Protein AF-A0A7Y2I3Z6-F1 (afdb_monomer_lite)

Radius of gyration: 26.81 Å; chains: 1; bounding box: 63×39×84 Å

Sequence (345 aa):
SCVFNTLKRVFSHVRVVPGDGTNLYLASDAEEIVRIDRERIGERLIQRNLAAERGIPWHIEKKLHPGWQSWFSRFLEGGTEEINTDFRPLAMFYSISHWNALLAPSLRGIFRQFERIDLRTITLFAGISLLIYCLLLTQKRRYVPQAISYSIITTGFAGMIFDLTIIFAFQAVYGYVFSWIGILVASFMAGAACGALVATTAMARIKNCLKLFVLTEVAVTCFSFGLPVVLFALHNGLDASGFVFIRMLILLISFVSGLLTGCQFPLANELYLKSNDNLSRTAGLLYASDLVGGWFGGILGAVLLLPVLGLTGTCISVGLLKITSLVVIVTQSNRRLLRASESRG

Secondary structure (DSSP, 8-state):
-HHHHHHHHH-SEEEEE--SS-PEEEEESSGGGTT--HHHHHHHHHHTT---SSSS-HHHHHHH-THHHHHHHHHHTT------BTTB-HHHHHHHHHHHHHH-GGGHHHHHHHHT--HHHHHHHHHHHHHHHHHHHTT----HHHHHHHHHHHHHHHHHHHHHHHHHHHHHHHS--TTHHHHHHHHHHHHHHHHHHHHHHHHTT-S-HHHHHHHHHHHHHHHHHHHHHHHHHHHHT--TT-HHHHHHHHHHHHHHHHHHHHTHHHHHHHHHHTT-S-HHHHHHHHHHHHHHHHHHHHHHIIIIIIIIIHHHHHHHHHHHHHHHHHHHHHHHHHHHHHHHHHTT-

pLDDT: mean 86.24, std 11.06, range [40.19, 98.19]

Foldseek 3Di:
DQAQLQLVVVAVDWDWQDDDVDIDIDGHVDPVVVVDALVVVQVVCVVVVVDDVDTPPPRVNVRRPVVVVVVVVVVCVPPDNHYADLQARQVVLVVVLVVCCVPPVVCNVVSVVLLVDELVNLLVVLVVVLVVVVVVVVPDDDDLLVLLLLLLLLLLLLLLLLLVLLQSLVCSQPVDCPVPNVLLVVLLQLLLVLLLVVLVVVVVVDPCLLVVLLVLLVVSLVLLQVVVVVSVVLNVPDDPVCPVVSSVVSSVNSSPSSNSSSNSLNSSLVVNCVVPVDSVVSSVSSVVSSVNSNVCSNCCSPNRCCNNHGSNSNSVSSSSSSVSSSVSSVVVVVVVVVVVVVVVD

Structure (mmCIF, N/CA/C/O backbone):
data_AF-A0A7Y2I3Z6-F1
#
_entry.id   AF-A0A7Y2I3Z6-F1
#
loop_
_atom_site.group_PDB
_atom_site.id
_atom_site.type_symbol
_atom_site.label_atom_id
_atom_site.label_alt_id
_atom_site.label_comp_id
_atom_site.label_asym_id
_atom_site.label_entity_id
_atom_site.label_seq_id
_atom_site.pdbx_PDB_ins_code
_atom_site.Cartn_x
_atom_site.Cartn_y
_atom_site.Cartn_z
_atom_site.occupancy
_atom_site.B_iso_or_equiv
_atom_site.auth_seq_id
_atom_site.auth_comp_id
_atom_site.auth_asym_id
_atom_site.auth_atom_id
_atom_site.pdbx_PDB_model_num
ATOM 1 N N . SER A 1 1 ? 18.809 -6.060 -14.536 1.00 87.50 1 SER A N 1
ATOM 2 C CA . SER A 1 1 ? 18.057 -7.260 -14.954 1.00 87.50 1 SER A CA 1
ATOM 3 C C . SER A 1 1 ? 16.551 -7.039 -14.967 1.00 87.50 1 SER A C 1
ATOM 5 O O . SER A 1 1 ? 15.995 -7.090 -16.048 1.00 87.50 1 SER A O 1
ATOM 7 N N . CYS A 1 2 ? 15.896 -6.668 -13.856 1.00 90.75 2 CYS A N 1
ATOM 8 C CA . CYS A 1 2 ? 14.427 -6.504 -13.796 1.00 90.75 2 CYS A CA 1
ATOM 9 C C . CYS A 1 2 ? 13.800 -5.665 -14.940 1.00 90.75 2 CYS A C 1
ATOM 11 O O . CYS A 1 2 ? 12.942 -6.153 -15.678 1.00 90.75 2 CYS A O 1
ATOM 13 N N . VAL A 1 3 ? 14.283 -4.437 -15.174 1.00 91.12 3 VAL A N 1
ATOM 14 C CA . VAL A 1 3 ? 13.800 -3.583 -16.285 1.00 91.12 3 VAL A CA 1
ATOM 15 C C . VAL A 1 3 ? 14.056 -4.223 -17.656 1.00 91.12 3 VAL A C 1
ATOM 17 O O . VAL A 1 3 ? 13.189 -4.211 -18.521 1.00 91.12 3 VAL A O 1
ATOM 20 N N . PHE A 1 4 ? 15.224 -4.838 -17.847 1.00 91.12 4 PHE A N 1
ATOM 21 C CA . PHE A 1 4 ? 15.585 -5.509 -19.097 1.00 91.12 4 PHE A CA 1
ATOM 22 C C . PHE A 1 4 ? 14.676 -6.709 -19.402 1.00 91.12 4 PHE A C 1
ATOM 24 O O . PHE A 1 4 ? 14.194 -6.836 -20.525 1.00 91.12 4 PHE A O 1
ATOM 31 N N . ASN A 1 5 ? 14.395 -7.549 -18.402 1.00 92.31 5 ASN A N 1
ATOM 32 C CA . ASN A 1 5 ? 13.492 -8.697 -18.531 1.00 92.31 5 ASN A CA 1
ATOM 33 C C . ASN A 1 5 ? 12.065 -8.241 -18.850 1.00 92.31 5 ASN A C 1
ATOM 35 O O . ASN A 1 5 ? 11.384 -8.847 -19.671 1.00 92.31 5 ASN A O 1
ATOM 39 N N . THR A 1 6 ? 11.638 -7.132 -18.240 1.00 93.44 6 THR A N 1
ATOM 40 C CA . THR A 1 6 ? 10.333 -6.515 -18.508 1.00 93.44 6 THR A CA 1
ATOM 41 C C . THR A 1 6 ? 10.225 -6.081 -19.969 1.00 93.44 6 THR A C 1
ATOM 43 O O . THR A 1 6 ? 9.274 -6.453 -20.648 1.00 93.44 6 THR A 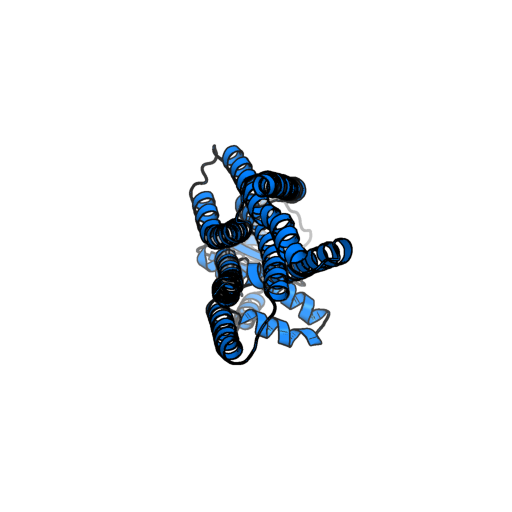O 1
ATOM 46 N N . LEU A 1 7 ? 11.230 -5.366 -20.485 1.00 92.88 7 LEU A N 1
ATOM 47 C CA . LEU A 1 7 ? 11.250 -4.933 -21.884 1.00 92.88 7 LEU A CA 1
ATOM 48 C C . LEU A 1 7 ? 11.260 -6.119 -22.852 1.00 92.88 7 LEU A C 1
ATOM 50 O O . LEU A 1 7 ? 10.519 -6.099 -23.827 1.00 92.88 7 LEU A O 1
ATOM 54 N N . LYS A 1 8 ? 12.038 -7.170 -22.562 1.00 91.44 8 LYS A N 1
ATOM 55 C CA . LYS A 1 8 ? 12.084 -8.393 -23.381 1.00 91.44 8 LYS A CA 1
ATOM 56 C C . LYS A 1 8 ? 10.770 -9.170 -23.407 1.00 91.44 8 LYS A C 1
ATOM 58 O O . LYS A 1 8 ? 10.539 -9.931 -24.337 1.00 91.44 8 LYS A O 1
ATOM 63 N N . ARG A 1 9 ? 9.940 -9.031 -22.371 1.00 92.69 9 ARG A N 1
ATOM 64 C CA . ARG A 1 9 ? 8.625 -9.678 -22.312 1.00 92.69 9 ARG A CA 1
ATOM 65 C C . ARG A 1 9 ? 7.588 -8.959 -23.174 1.00 92.69 9 ARG A C 1
ATOM 67 O O . ARG A 1 9 ? 6.661 -9.606 -23.645 1.00 92.69 9 ARG A O 1
ATOM 74 N N . VAL A 1 10 ? 7.715 -7.641 -23.320 1.00 92.50 10 VAL A N 1
ATOM 75 C CA . VAL A 1 10 ? 6.729 -6.802 -24.018 1.00 92.50 10 VAL A CA 1
ATOM 76 C C . VAL A 1 10 ? 7.108 -6.579 -25.479 1.00 92.50 10 VAL A C 1
ATOM 78 O O . VAL A 1 10 ? 6.234 -6.630 -26.335 1.00 92.50 10 VAL A O 1
ATOM 81 N N . PHE A 1 11 ? 8.389 -6.347 -25.766 1.00 93.56 11 PHE A N 1
ATOM 82 C CA . PHE A 1 11 ? 8.878 -6.027 -27.105 1.00 93.56 11 PHE A CA 1
ATOM 83 C C . PHE A 1 11 ? 9.661 -7.184 -27.707 1.00 93.56 11 PHE A C 1
ATOM 85 O O . PHE A 1 11 ? 10.476 -7.816 -27.031 1.00 93.56 11 PHE A O 1
ATOM 92 N N . SER A 1 12 ? 9.481 -7.389 -29.011 1.00 91.81 12 SER A N 1
ATOM 93 C CA . SER A 1 12 ? 10.172 -8.448 -29.757 1.00 91.81 12 SER A CA 1
ATOM 94 C C . SER A 1 12 ? 11.691 -8.249 -29.785 1.00 91.81 12 SER A C 1
ATOM 96 O O . SER A 1 12 ? 12.461 -9.208 -29.713 1.00 91.81 12 SER A O 1
ATOM 98 N N . HIS A 1 13 ? 12.136 -6.991 -29.850 1.00 92.19 13 HIS A N 1
ATOM 99 C CA . HIS A 1 13 ? 13.545 -6.634 -29.910 1.00 92.19 13 HIS A CA 1
ATOM 100 C C . HIS A 1 13 ? 13.904 -5.654 -28.790 1.00 92.19 13 HIS A C 1
ATOM 102 O O . HIS A 1 13 ? 13.212 -4.664 -28.547 1.00 92.19 13 HIS A O 1
ATOM 108 N N . VAL A 1 14 ? 15.030 -5.912 -28.116 1.00 90.75 14 VAL A N 1
ATOM 109 C CA . VAL A 1 14 ? 15.581 -5.038 -27.073 1.00 90.75 14 VAL A CA 1
ATOM 110 C C . VAL A 1 14 ? 17.089 -4.941 -27.235 1.00 90.75 14 VAL A C 1
ATOM 112 O O . VAL A 1 14 ? 17.793 -5.952 -27.243 1.00 90.75 14 VAL A O 1
ATOM 115 N N . ARG A 1 15 ? 17.599 -3.713 -27.298 1.00 88.75 15 ARG A N 1
ATOM 116 C CA . ARG A 1 15 ? 19.027 -3.408 -27.309 1.00 88.75 15 ARG A CA 1
ATOM 117 C C . ARG A 1 15 ? 19.366 -2.446 -26.182 1.00 88.75 15 ARG A C 1
ATOM 119 O O . ARG A 1 15 ? 18.680 -1.452 -25.973 1.00 88.75 15 ARG A O 1
ATOM 126 N N . VAL A 1 16 ? 20.465 -2.719 -25.488 1.00 89.25 16 VAL A N 1
ATOM 127 C CA . VAL A 1 16 ? 21.001 -1.825 -24.458 1.00 89.25 16 VAL A CA 1
ATOM 128 C C . VAL A 1 16 ? 22.321 -1.252 -24.937 1.00 89.25 16 VAL A C 1
ATOM 130 O O . VAL A 1 16 ? 23.170 -1.979 -25.454 1.00 89.25 16 VAL A O 1
ATOM 133 N N . VAL A 1 17 ? 22.481 0.055 -24.768 1.00 88.50 17 VAL A N 1
ATOM 134 C CA . VAL A 1 17 ? 23.742 0.765 -24.970 1.00 88.50 17 VAL A CA 1
ATOM 135 C C . VAL A 1 17 ? 24.229 1.211 -23.591 1.00 88.50 17 VAL A C 1
ATOM 137 O O . VAL A 1 17 ? 23.676 2.166 -23.033 1.00 88.50 17 VAL A O 1
ATOM 140 N N . PRO A 1 18 ? 25.207 0.500 -22.999 1.00 85.88 18 PRO A N 1
ATOM 141 C CA . PRO A 1 18 ? 25.773 0.877 -21.713 1.00 85.88 18 PRO A CA 1
ATOM 142 C C . PRO A 1 18 ? 26.406 2.269 -21.765 1.00 85.88 18 PRO A C 1
ATOM 144 O O . PRO A 1 18 ? 27.014 2.656 -22.767 1.00 85.88 18 PRO A O 1
ATOM 147 N N . GLY A 1 19 ? 26.263 3.028 -20.685 1.00 77.38 19 GLY A N 1
ATOM 148 C CA . GLY A 1 19 ? 26.843 4.360 -20.559 1.00 77.38 19 GLY A CA 1
ATOM 149 C C . GLY A 1 19 ? 27.308 4.646 -19.139 1.00 77.38 19 GLY A C 1
ATOM 150 O O . GLY A 1 19 ? 26.935 3.952 -18.193 1.00 77.38 19 GLY A O 1
ATOM 151 N N . ASP A 1 20 ? 28.122 5.690 -18.993 1.00 70.62 20 ASP A N 1
ATOM 152 C CA . ASP A 1 20 ? 28.614 6.127 -17.689 1.00 70.62 20 ASP A CA 1
ATOM 153 C C . ASP A 1 20 ? 27.440 6.687 -16.865 1.00 70.62 20 ASP A C 1
ATOM 155 O O . ASP A 1 20 ? 26.856 7.720 -17.193 1.00 70.62 20 ASP A O 1
ATOM 159 N N . GLY A 1 21 ? 27.034 5.949 -15.829 1.00 70.75 21 GLY A N 1
ATOM 160 C CA . GLY A 1 21 ? 25.945 6.302 -14.909 1.00 70.75 21 GLY A CA 1
ATOM 161 C C . GLY A 1 21 ? 24.523 6.026 -15.418 1.00 70.75 21 GLY A C 1
ATOM 162 O O . GLY A 1 21 ? 23.621 5.835 -14.605 1.00 70.75 21 GLY A O 1
ATOM 163 N N . THR A 1 22 ? 24.300 5.948 -16.734 1.00 79.25 22 THR A N 1
ATOM 164 C CA . THR A 1 22 ? 22.984 5.643 -17.323 1.00 79.25 22 THR A CA 1
ATOM 165 C C . THR A 1 22 ? 23.101 4.702 -18.518 1.00 79.25 22 THR A C 1
ATOM 167 O O . THR A 1 22 ? 23.903 4.911 -19.426 1.00 79.25 22 THR A O 1
ATOM 170 N N . ASN A 1 23 ? 22.259 3.668 -18.531 1.00 87.19 23 ASN A N 1
ATOM 171 C CA . ASN A 1 23 ? 22.131 2.750 -19.660 1.00 87.19 23 ASN A CA 1
ATOM 172 C C . ASN A 1 23 ? 20.964 3.199 -20.539 1.00 87.19 23 ASN A C 1
ATOM 174 O O . ASN A 1 23 ? 19.855 3.391 -20.038 1.00 87.19 23 ASN A O 1
ATOM 178 N N . LEU A 1 24 ? 21.196 3.326 -21.844 1.00 88.69 24 LEU A N 1
ATOM 179 C CA . LEU A 1 24 ? 20.135 3.608 -22.806 1.00 88.69 24 LEU A CA 1
ATOM 180 C C . LEU A 1 24 ? 19.489 2.289 -23.235 1.00 88.69 24 LEU A C 1
ATOM 182 O O . LEU A 1 24 ? 20.153 1.424 -23.808 1.00 88.69 24 LEU A O 1
ATOM 186 N N . TYR A 1 25 ? 18.194 2.150 -22.969 1.00 90.06 25 TYR A N 1
ATOM 187 C CA . TYR A 1 25 ? 17.390 1.017 -23.416 1.00 90.06 25 TYR A CA 1
ATOM 188 C C . TYR A 1 25 ? 16.618 1.403 -24.675 1.00 90.06 25 TYR A C 1
ATOM 190 O O . TYR A 1 25 ? 15.883 2.387 -24.681 1.00 90.06 25 TYR A O 1
ATOM 198 N N . LEU A 1 26 ? 16.777 0.612 -25.730 1.00 90.69 26 LEU A N 1
ATOM 199 C CA . LEU A 1 26 ? 16.009 0.699 -26.963 1.00 90.69 26 LEU A CA 1
ATOM 200 C C . LEU A 1 26 ? 15.147 -0.558 -27.052 1.00 90.69 26 LEU A C 1
ATOM 202 O O . LEU A 1 26 ? 15.682 -1.665 -27.064 1.00 90.69 26 LEU A O 1
ATOM 206 N N . ALA A 1 27 ? 13.829 -0.395 -27.094 1.00 92.44 27 ALA A N 1
ATOM 207 C CA . ALA A 1 27 ? 12.883 -1.499 -27.190 1.00 92.44 27 ALA A CA 1
ATOM 208 C C . ALA A 1 27 ? 11.803 -1.156 -28.220 1.00 92.44 27 ALA A C 1
ATOM 210 O O . ALA A 1 27 ? 11.284 -0.040 -28.229 1.00 92.44 27 ALA A O 1
ATOM 211 N N . SER A 1 28 ? 11.541 -2.082 -29.136 1.00 91.56 28 SER A N 1
ATOM 212 C CA . SER A 1 28 ? 10.604 -1.924 -30.249 1.00 91.56 28 SER A CA 1
ATOM 213 C C . SER A 1 28 ? 10.324 -3.289 -30.870 1.00 91.56 28 SER A C 1
ATOM 215 O O . SER A 1 28 ? 11.140 -4.204 -30.765 1.00 91.56 28 SER A O 1
ATOM 217 N N . ASP A 1 29 ? 9.203 -3.424 -31.570 1.00 91.06 29 ASP A N 1
ATOM 218 C CA . ASP A 1 29 ? 8.951 -4.606 -32.396 1.00 91.06 29 ASP A CA 1
ATOM 219 C C . ASP A 1 29 ? 9.741 -4.582 -33.708 1.00 91.06 29 ASP A C 1
ATOM 221 O O . ASP A 1 29 ? 9.996 -5.632 -34.293 1.00 91.06 29 ASP A O 1
ATOM 225 N N . ALA A 1 30 ? 10.224 -3.409 -34.131 1.00 89.31 30 ALA A N 1
ATOM 226 C CA . ALA A 1 30 ? 11.078 -3.280 -35.303 1.00 89.31 30 ALA A CA 1
ATOM 227 C C . ALA A 1 30 ? 12.502 -3.795 -35.028 1.00 89.31 30 ALA A C 1
ATOM 229 O O . ALA A 1 30 ? 13.197 -3.307 -34.135 1.00 89.31 30 ALA A O 1
ATOM 230 N N . GLU A 1 31 ? 12.980 -4.718 -35.865 1.00 87.06 31 GLU A N 1
ATOM 231 C CA . GLU A 1 31 ? 14.331 -5.294 -35.761 1.00 87.06 31 GLU A CA 1
ATOM 232 C C . GLU A 1 31 ? 15.448 -4.247 -35.964 1.00 87.06 31 GLU A C 1
ATOM 234 O O . GLU A 1 31 ? 16.578 -4.417 -35.498 1.00 87.06 31 GLU A O 1
ATOM 239 N N . GLU A 1 32 ? 15.138 -3.115 -36.609 1.00 83.62 32 GLU A N 1
ATOM 240 C CA . GLU A 1 32 ? 16.096 -2.037 -36.884 1.00 83.62 32 GLU A CA 1
ATOM 241 C C . GLU A 1 32 ? 16.851 -1.554 -35.642 1.00 83.62 32 GLU A C 1
ATOM 243 O O . GLU A 1 32 ? 18.010 -1.153 -35.749 1.00 83.62 32 GLU A O 1
ATOM 248 N N . ILE A 1 33 ? 16.233 -1.617 -34.458 1.00 84.75 33 ILE A N 1
ATOM 249 C CA . ILE A 1 33 ? 16.865 -1.164 -33.215 1.00 84.75 33 ILE A CA 1
ATOM 250 C C . ILE A 1 33 ? 18.075 -2.024 -32.825 1.00 84.75 33 ILE A C 1
ATOM 252 O O . ILE A 1 33 ? 19.002 -1.538 -32.177 1.00 84.75 33 ILE A O 1
ATOM 256 N N . VAL A 1 34 ? 18.088 -3.302 -33.216 1.00 81.56 34 VAL A N 1
ATOM 257 C CA . VAL A 1 34 ? 19.193 -4.226 -32.928 1.00 81.56 34 VAL A CA 1
ATOM 258 C C . VAL A 1 34 ? 20.350 -3.961 -33.879 1.00 81.56 34 VAL A C 1
ATOM 260 O O . VAL A 1 34 ? 21.504 -4.063 -33.473 1.00 81.56 34 VAL A O 1
ATOM 263 N N . ARG A 1 35 ? 20.046 -3.520 -35.102 1.00 80.19 35 ARG A N 1
ATOM 264 C CA . ARG A 1 35 ? 20.999 -3.291 -36.195 1.00 80.19 35 ARG A CA 1
ATOM 265 C C . ARG A 1 35 ? 21.620 -1.884 -36.206 1.00 80.19 35 ARG A C 1
ATOM 267 O O . ARG A 1 35 ? 22.222 -1.490 -37.193 1.00 80.19 35 ARG A O 1
ATOM 274 N N . ILE A 1 36 ? 21.484 -1.109 -35.126 1.00 77.81 36 ILE A N 1
ATOM 275 C CA . ILE A 1 36 ? 22.092 0.229 -35.012 1.00 77.81 36 ILE A CA 1
ATOM 276 C C . ILE A 1 36 ? 23.621 0.115 -34.910 1.00 77.81 36 ILE A C 1
ATOM 278 O O . ILE A 1 36 ? 24.177 -0.109 -33.837 1.00 77.81 36 ILE A O 1
ATOM 282 N N . ASP A 1 37 ? 24.335 0.255 -36.007 1.00 77.88 37 ASP A N 1
ATOM 283 C CA . ASP A 1 37 ? 25.794 0.255 -36.018 1.00 77.88 37 ASP A CA 1
ATOM 284 C C . ASP A 1 37 ? 26.352 1.667 -36.245 1.00 77.88 37 ASP A C 1
ATOM 286 O O . ASP A 1 37 ? 25.625 2.666 -36.335 1.00 77.88 37 ASP A O 1
ATOM 290 N N . ARG A 1 38 ? 27.684 1.750 -36.253 1.00 77.81 38 ARG A N 1
ATOM 291 C CA . ARG A 1 38 ? 28.408 2.985 -36.543 1.00 77.81 38 ARG A CA 1
ATOM 292 C C . ARG A 1 38 ? 27.996 3.523 -37.916 1.00 77.81 38 ARG A C 1
ATOM 294 O O . ARG A 1 38 ? 27.649 4.692 -38.021 1.00 77.81 38 ARG A O 1
ATOM 301 N N . GLU A 1 39 ? 27.995 2.680 -38.939 1.00 78.56 39 GLU A N 1
ATOM 302 C CA . GLU A 1 39 ? 27.754 3.082 -40.328 1.00 78.56 39 GLU A CA 1
ATOM 303 C C . GLU A 1 39 ? 26.359 3.688 -40.510 1.00 78.56 39 GLU A C 1
ATOM 305 O O . GLU A 1 39 ? 26.239 4.822 -40.971 1.00 78.56 39 GLU A O 1
ATOM 310 N N . ARG A 1 40 ? 25.314 3.025 -40.007 1.00 79.50 40 ARG A N 1
ATOM 311 C CA . ARG A 1 40 ? 23.918 3.479 -40.079 1.00 79.50 40 ARG A CA 1
ATOM 312 C C . ARG A 1 40 ? 23.689 4.802 -39.354 1.00 79.50 40 ARG A C 1
ATOM 314 O O . ARG A 1 40 ? 22.877 5.620 -39.791 1.00 79.50 40 ARG A O 1
ATOM 321 N N . ILE A 1 41 ? 24.365 5.027 -38.223 1.00 82.50 41 ILE A N 1
ATOM 322 C CA . ILE A 1 41 ? 24.300 6.315 -37.517 1.00 82.50 41 ILE A CA 1
ATOM 323 C C . ILE A 1 41 ? 25.001 7.401 -38.332 1.00 82.50 41 ILE A C 1
ATOM 325 O O . ILE A 1 41 ? 24.455 8.495 -38.457 1.00 82.50 41 ILE A O 1
ATOM 329 N N . GLY A 1 42 ? 26.160 7.098 -38.919 1.00 79.19 42 GLY A N 1
ATOM 330 C CA . GLY A 1 42 ? 26.865 8.010 -39.820 1.00 79.19 42 GLY A CA 1
ATOM 331 C C . GLY A 1 42 ? 26.002 8.419 -41.013 1.00 79.19 42 GLY A C 1
ATOM 332 O O . GLY A 1 42 ? 25.822 9.610 -41.259 1.00 79.19 42 GLY A O 1
ATOM 333 N N . GLU A 1 43 ? 25.384 7.448 -41.686 1.00 80.69 43 GLU A N 1
ATOM 334 C CA . GLU A 1 43 ? 24.449 7.679 -42.793 1.00 80.69 43 GLU A CA 1
ATOM 335 C C . GLU A 1 43 ? 23.268 8.562 -42.372 1.00 80.69 43 GLU A C 1
ATOM 337 O O . GLU A 1 43 ? 22.942 9.532 -43.057 1.00 80.69 43 GLU A O 1
ATOM 342 N N . ARG A 1 44 ? 22.645 8.281 -41.218 1.00 84.12 44 ARG A N 1
ATOM 343 C CA . ARG A 1 44 ? 21.516 9.074 -40.703 1.00 84.12 44 ARG A CA 1
ATOM 344 C C . ARG A 1 44 ? 21.914 10.502 -40.330 1.00 84.12 44 ARG A C 1
ATOM 346 O O . ARG A 1 44 ? 21.088 11.401 -40.475 1.00 84.12 44 ARG A O 1
ATOM 353 N N . LEU A 1 45 ? 23.137 10.729 -39.848 1.00 82.06 45 LEU A N 1
ATOM 354 C CA . LEU A 1 45 ? 23.645 12.075 -39.561 1.00 82.06 45 LEU A CA 1
ATOM 355 C C . LEU A 1 45 ? 23.808 12.886 -40.852 1.00 82.06 45 LEU A C 1
ATOM 357 O O . LEU A 1 45 ? 23.344 14.025 -40.910 1.00 82.06 45 LEU A O 1
ATOM 361 N N . ILE A 1 46 ? 24.373 12.268 -41.897 1.00 80.75 46 ILE A N 1
ATOM 362 C CA . ILE A 1 46 ? 24.521 12.878 -43.227 1.00 80.75 46 ILE A CA 1
ATOM 363 C C . ILE A 1 46 ? 23.143 13.189 -43.825 1.00 80.75 46 ILE A C 1
ATOM 365 O O . ILE A 1 46 ? 22.885 14.327 -44.205 1.00 80.75 46 ILE A O 1
ATOM 369 N N . GLN A 1 47 ? 22.221 12.218 -43.835 1.00 85.38 47 GLN A N 1
ATOM 370 C CA . GLN A 1 47 ? 20.857 12.391 -44.362 1.00 85.38 47 GLN A CA 1
ATOM 371 C C . GLN A 1 47 ? 20.073 13.513 -43.669 1.00 85.38 47 GLN A C 1
ATOM 373 O O . GLN A 1 47 ? 19.195 14.121 -44.276 1.00 85.38 47 GLN A O 1
ATOM 378 N N . ARG A 1 48 ? 20.360 13.779 -42.391 1.00 86.00 48 ARG A N 1
ATOM 379 C CA . ARG A 1 48 ? 19.673 14.802 -41.590 1.00 86.00 48 ARG A CA 1
ATOM 380 C C . ARG A 1 48 ? 20.386 16.154 -41.589 1.00 86.00 48 ARG A C 1
ATOM 382 O O . ARG A 1 48 ? 19.985 17.023 -40.821 1.00 86.00 48 ARG A O 1
ATOM 389 N N . ASN A 1 49 ? 21.426 16.338 -42.412 1.00 81.56 49 ASN A N 1
ATOM 390 C CA . ASN A 1 49 ? 22.273 17.537 -42.426 1.00 81.56 49 ASN A CA 1
ATOM 391 C C . ASN A 1 49 ? 22.798 17.922 -41.028 1.00 81.56 49 ASN A C 1
ATOM 393 O O . ASN A 1 49 ? 23.010 19.095 -40.720 1.00 81.56 49 ASN A O 1
ATOM 397 N N . LEU A 1 50 ? 23.024 16.925 -40.167 1.00 79.12 50 LEU A N 1
ATOM 398 C CA . LEU A 1 50 ? 23.628 17.121 -38.854 1.00 79.12 50 LEU A CA 1
ATOM 399 C C . LEU A 1 50 ? 25.145 17.114 -39.049 1.00 79.12 50 LEU A C 1
ATOM 401 O O . LEU A 1 50 ? 25.805 16.083 -38.929 1.00 79.12 50 LEU A O 1
ATOM 405 N N . ALA A 1 51 ? 25.674 18.272 -39.442 1.00 59.00 51 ALA A N 1
ATOM 406 C CA . ALA A 1 51 ? 27.081 18.465 -39.756 1.00 59.00 51 ALA A CA 1
ATOM 407 C C . ALA A 1 51 ? 27.957 18.266 -38.508 1.00 59.00 51 ALA A C 1
ATOM 409 O O . ALA A 1 51 ? 28.067 19.144 -37.656 1.00 59.00 51 ALA A O 1
ATOM 410 N N . ALA A 1 52 ? 28.605 17.108 -38.405 1.00 61.38 52 ALA A N 1
ATOM 411 C CA . ALA A 1 52 ? 29.766 16.934 -37.545 1.00 61.38 52 ALA A CA 1
ATOM 412 C C . ALA A 1 52 ? 31.023 17.154 -38.399 1.00 61.38 52 ALA A C 1
ATOM 414 O O . ALA A 1 52 ? 31.230 16.453 -39.386 1.00 61.38 52 ALA A O 1
ATOM 415 N N . GLU A 1 53 ? 31.878 18.108 -38.018 1.00 58.78 53 GLU A N 1
ATOM 416 C CA . GLU A 1 53 ? 33.119 18.449 -38.745 1.00 58.78 53 GLU A CA 1
ATOM 417 C C . GLU A 1 53 ? 34.085 17.258 -38.916 1.00 58.78 53 GLU A C 1
ATOM 419 O O . GLU A 1 53 ? 34.965 17.276 -39.773 1.00 58.78 53 GLU A O 1
ATOM 424 N N . ARG A 1 54 ? 33.935 16.211 -38.093 1.00 59.34 54 ARG A N 1
ATOM 425 C CA . ARG A 1 54 ? 34.750 14.989 -38.099 1.00 59.34 54 ARG A CA 1
ATOM 426 C C . ARG A 1 54 ? 33.890 13.762 -37.796 1.00 59.34 54 ARG A C 1
ATOM 428 O O . ARG A 1 54 ? 33.845 13.316 -36.654 1.00 59.34 54 ARG A O 1
ATOM 435 N N . GLY A 1 55 ? 33.239 13.205 -38.820 1.00 66.38 55 GLY A N 1
ATOM 436 C CA . GLY A 1 55 ? 32.563 11.902 -38.749 1.00 66.38 55 GLY A CA 1
ATOM 437 C C . GLY A 1 55 ? 31.632 11.735 -37.539 1.00 66.38 55 GLY A C 1
ATOM 438 O O . GLY A 1 55 ? 31.074 12.696 -37.018 1.00 66.38 55 GLY A O 1
ATOM 439 N N . ILE A 1 56 ? 31.454 10.497 -37.074 1.00 69.25 56 ILE A N 1
ATOM 440 C CA . ILE A 1 56 ? 30.703 10.244 -35.838 1.00 69.25 56 ILE A CA 1
ATOM 441 C C . ILE A 1 56 ? 31.577 10.661 -34.654 1.00 69.25 56 ILE A C 1
ATOM 443 O O . ILE A 1 56 ? 32.717 10.198 -34.560 1.00 69.25 56 ILE A O 1
ATOM 447 N N . PRO A 1 57 ? 31.063 11.477 -33.719 1.00 75.19 57 PRO A N 1
ATOM 448 C CA . PRO A 1 57 ? 31.804 11.829 -32.522 1.00 75.19 57 PRO A CA 1
ATOM 449 C C . PRO A 1 57 ? 32.312 10.589 -31.777 1.00 75.19 57 PRO A C 1
ATOM 451 O O . PRO A 1 57 ? 31.550 9.657 -31.506 1.00 75.19 57 PRO A O 1
ATOM 454 N N . TRP A 1 58 ? 33.590 10.597 -31.392 1.00 77.94 58 TRP A N 1
ATOM 455 C CA . TRP A 1 58 ? 34.270 9.460 -30.750 1.00 77.94 58 TRP A CA 1
ATOM 456 C C . TRP A 1 58 ? 33.518 8.898 -29.529 1.00 77.94 58 TRP A C 1
ATOM 458 O O . TRP A 1 58 ? 33.569 7.702 -29.250 1.00 77.94 58 TRP A O 1
ATOM 468 N N . HIS A 1 59 ? 32.784 9.746 -28.803 1.00 78.12 59 HIS A N 1
ATOM 469 C CA . HIS A 1 59 ? 32.000 9.354 -27.634 1.00 78.12 59 HIS A CA 1
ATOM 470 C C . HIS A 1 59 ? 30.742 8.542 -27.992 1.00 78.12 59 HIS A C 1
ATOM 472 O O . HIS A 1 59 ? 30.288 7.741 -27.177 1.00 78.12 59 HIS A O 1
ATOM 478 N N . ILE A 1 60 ? 30.186 8.716 -29.197 1.00 79.50 60 ILE A N 1
ATOM 479 C CA . ILE A 1 60 ? 29.098 7.885 -29.734 1.00 79.50 60 ILE A CA 1
ATOM 480 C C . ILE A 1 60 ? 29.676 6.560 -30.227 1.00 79.50 60 ILE A C 1
ATOM 482 O O . ILE A 1 60 ? 29.171 5.499 -29.868 1.00 79.50 60 ILE A O 1
ATOM 486 N N . GLU A 1 61 ? 30.775 6.614 -30.982 1.00 79.94 61 GLU A N 1
ATOM 487 C CA . GLU A 1 61 ? 31.452 5.419 -31.494 1.00 79.94 61 GLU A CA 1
ATOM 488 C C . GLU A 1 61 ? 31.870 4.474 -30.360 1.00 79.94 61 GLU A C 1
ATOM 490 O O . GLU A 1 61 ? 31.564 3.280 -30.396 1.00 79.94 61 GLU A O 1
ATOM 495 N N . LYS A 1 62 ? 32.468 5.021 -29.294 1.00 83.62 62 LYS A N 1
ATOM 496 C CA . LYS A 1 62 ? 32.854 4.256 -28.105 1.00 83.62 62 LYS A CA 1
ATOM 497 C C . LYS A 1 62 ? 31.674 3.496 -27.500 1.00 83.62 62 LYS A C 1
ATOM 499 O O . LYS A 1 62 ? 31.858 2.357 -27.087 1.00 83.62 62 LYS A O 1
ATOM 504 N N . LYS A 1 63 ? 30.478 4.094 -27.446 1.00 83.19 63 LYS A N 1
ATOM 505 C CA . LYS A 1 63 ? 29.273 3.472 -26.866 1.00 83.19 63 LYS A CA 1
ATOM 506 C C . LYS A 1 63 ? 28.685 2.364 -27.743 1.00 83.19 63 LYS A C 1
ATOM 508 O O . LYS A 1 63 ? 28.061 1.444 -27.225 1.00 83.19 63 LYS A O 1
ATOM 513 N N . LEU A 1 64 ? 28.888 2.432 -29.057 1.00 82.75 64 LEU A N 1
ATOM 514 C CA . LEU A 1 64 ? 28.379 1.445 -30.017 1.00 82.75 64 LEU A CA 1
ATOM 515 C C . LEU A 1 64 ? 29.295 0.228 -30.181 1.00 82.75 64 LEU A C 1
ATOM 517 O O . LEU A 1 64 ? 28.913 -0.722 -30.862 1.00 82.75 64 LEU A O 1
ATOM 521 N N . HIS A 1 65 ? 30.480 0.243 -29.568 1.00 84.31 65 HIS A N 1
ATOM 522 C CA . HIS A 1 65 ? 31.449 -0.839 -29.685 1.00 84.31 65 HIS A CA 1
ATOM 523 C C . HIS A 1 65 ? 30.845 -2.194 -29.245 1.00 84.31 65 HIS A C 1
ATOM 525 O O . HIS A 1 65 ? 30.294 -2.285 -28.141 1.00 84.31 65 HIS A O 1
ATOM 531 N N . PRO A 1 66 ? 30.983 -3.273 -30.044 1.00 80.88 66 PRO A N 1
ATOM 532 C CA . PRO A 1 66 ? 30.320 -4.561 -29.790 1.00 80.88 66 PRO A CA 1
ATOM 533 C C . PRO A 1 66 ? 30.714 -5.189 -28.447 1.00 80.88 66 PRO A C 1
ATOM 535 O O . PRO A 1 66 ? 29.904 -5.852 -27.801 1.00 80.88 66 PRO A O 1
ATOM 538 N N . GLY A 1 67 ? 31.929 -4.908 -27.964 1.00 85.06 67 GLY A N 1
ATOM 539 C CA . GLY A 1 67 ? 32.398 -5.364 -26.652 1.00 85.06 67 GLY A CA 1
ATOM 540 C C . GLY A 1 67 ? 31.493 -4.955 -25.480 1.00 85.06 67 GLY A C 1
ATOM 541 O O . GLY A 1 67 ? 31.411 -5.698 -24.503 1.00 85.06 67 GLY A O 1
ATOM 542 N N . TRP A 1 68 ? 30.761 -3.838 -25.582 1.00 85.69 68 TRP A N 1
ATOM 543 C CA . TRP A 1 68 ? 29.817 -3.416 -24.543 1.00 85.69 68 TRP A CA 1
ATOM 544 C C . TRP A 1 68 ? 28.589 -4.314 -24.451 1.00 85.69 68 TRP A C 1
ATOM 546 O O . TRP A 1 68 ? 28.097 -4.543 -23.349 1.00 85.69 68 TRP A O 1
ATOM 556 N N . GLN A 1 69 ? 28.114 -4.868 -25.570 1.00 82.19 69 GLN A N 1
ATOM 557 C CA . GLN A 1 69 ? 26.996 -5.815 -25.555 1.00 82.19 69 GLN A CA 1
ATOM 558 C C . GLN A 1 69 ? 27.401 -7.125 -24.877 1.00 82.19 69 GLN A C 1
ATOM 560 O O . GLN A 1 69 ? 26.669 -7.644 -24.031 1.00 82.19 69 GLN A O 1
ATOM 565 N N . SER A 1 70 ? 28.597 -7.629 -25.189 1.00 85.62 70 SER A N 1
ATOM 566 C CA . SER A 1 70 ? 29.141 -8.835 -24.560 1.00 85.62 70 SER A CA 1
ATOM 567 C C . SER A 1 70 ? 29.453 -8.622 -23.078 1.00 85.62 70 SER A C 1
ATOM 569 O O . SER A 1 70 ? 29.290 -9.538 -22.276 1.00 85.62 70 SER A O 1
ATOM 571 N N . TRP A 1 71 ? 29.912 -7.425 -22.699 1.00 89.44 71 TRP A N 1
ATOM 572 C CA . TRP A 1 71 ? 30.095 -7.045 -21.298 1.00 89.44 71 TRP A CA 1
ATOM 573 C C . TRP A 1 71 ? 28.754 -6.972 -20.564 1.00 89.44 71 TRP A C 1
ATOM 575 O O . TRP A 1 71 ? 28.616 -7.552 -19.494 1.00 89.44 71 TRP A O 1
ATOM 585 N N . PHE A 1 72 ? 27.751 -6.324 -21.158 1.00 87.62 72 PHE A N 1
ATOM 586 C CA . PHE A 1 72 ? 26.430 -6.175 -20.553 1.00 87.62 72 PHE A CA 1
ATOM 587 C C . PHE A 1 72 ? 25.722 -7.520 -20.375 1.00 87.62 72 PHE A C 1
ATOM 589 O O . PHE A 1 72 ? 25.115 -7.757 -19.336 1.00 87.62 72 PHE A O 1
ATOM 596 N N . SER A 1 73 ? 25.843 -8.421 -21.352 1.00 85.38 73 SER A N 1
ATOM 597 C CA . SER A 1 73 ? 25.283 -9.775 -21.255 1.00 85.38 73 SER A CA 1
ATOM 598 C C . SER A 1 73 ? 25.896 -10.537 -20.078 1.00 85.38 73 SER A C 1
ATOM 600 O O . SER A 1 73 ? 25.155 -11.033 -19.237 1.00 85.38 73 SER A O 1
ATOM 602 N N . ARG A 1 74 ? 27.229 -10.500 -19.940 1.00 88.88 74 ARG A N 1
ATOM 603 C CA . ARG A 1 74 ? 27.943 -11.072 -18.786 1.00 88.88 74 ARG A CA 1
ATOM 604 C C . ARG A 1 74 ? 27.593 -10.392 -17.463 1.00 88.88 74 ARG A C 1
ATOM 606 O O . ARG A 1 74 ? 27.518 -11.046 -16.437 1.00 88.88 74 ARG A O 1
ATOM 613 N N . PHE A 1 75 ? 27.354 -9.083 -17.470 1.00 87.06 75 PHE A N 1
ATOM 614 C CA . PHE A 1 75 ? 26.929 -8.347 -16.277 1.00 87.06 75 PHE A CA 1
ATOM 615 C C . PHE A 1 75 ? 25.525 -8.755 -15.802 1.00 87.06 75 PHE A C 1
ATOM 617 O O . PHE A 1 75 ? 25.228 -8.683 -14.611 1.00 87.06 75 PHE A O 1
ATOM 624 N N . LEU A 1 76 ? 24.648 -9.163 -16.722 1.00 85.75 76 LEU A N 1
ATOM 625 C CA . LEU A 1 76 ? 23.315 -9.653 -16.385 1.00 85.75 76 LEU A CA 1
ATOM 626 C C . LEU A 1 76 ? 23.311 -11.105 -15.884 1.00 85.75 76 LEU A C 1
ATOM 628 O O . LEU A 1 76 ? 22.332 -11.492 -15.240 1.00 85.75 76 LEU A O 1
ATOM 632 N N . GLU A 1 77 ? 24.359 -11.889 -16.155 1.00 84.25 77 GLU A N 1
ATOM 633 C CA . GLU A 1 77 ? 24.488 -13.269 -15.674 1.00 84.25 77 GLU A CA 1
ATOM 634 C C . GLU A 1 77 ? 24.459 -13.304 -14.135 1.00 84.25 77 GLU A C 1
ATOM 636 O O . GLU A 1 77 ? 25.215 -12.610 -13.456 1.00 84.25 77 GLU A O 1
ATOM 641 N N . GLY A 1 78 ? 23.536 -14.090 -13.568 1.00 80.12 78 GLY A N 1
ATOM 642 C CA . GLY A 1 78 ? 23.306 -14.161 -12.118 1.00 80.12 78 GLY A CA 1
ATOM 643 C C . GLY A 1 78 ? 22.449 -13.027 -11.535 1.00 80.12 78 GLY A C 1
ATOM 644 O O . GLY A 1 78 ? 22.276 -12.955 -10.318 1.00 80.12 78 GLY A O 1
ATOM 645 N N . GLY A 1 79 ? 21.905 -12.139 -12.374 1.00 82.19 79 GLY A N 1
ATOM 646 C CA . GLY A 1 79 ? 20.908 -11.155 -11.960 1.00 82.19 79 GLY A CA 1
ATOM 647 C C . GLY A 1 79 ? 19.507 -11.754 -11.776 1.00 82.19 79 GLY A C 1
ATOM 648 O O . GLY A 1 79 ? 19.235 -12.875 -12.188 1.00 82.19 79 GLY A O 1
ATOM 649 N N . THR A 1 80 ? 18.598 -10.981 -11.174 1.00 84.44 80 THR A N 1
ATOM 650 C CA . THR A 1 80 ? 17.196 -11.396 -10.977 1.00 84.44 80 THR A CA 1
ATOM 651 C C . THR A 1 80 ? 16.480 -11.692 -12.301 1.00 84.44 80 THR A C 1
ATOM 653 O O . THR A 1 80 ? 16.659 -10.964 -13.286 1.00 84.44 80 THR A O 1
ATOM 656 N N . GLU A 1 81 ? 15.639 -12.725 -12.297 1.00 86.81 81 GLU A N 1
ATOM 657 C CA . GLU A 1 81 ? 14.725 -13.079 -13.392 1.00 86.81 81 GLU A CA 1
ATOM 658 C C . GLU A 1 81 ? 13.361 -12.386 -13.264 1.00 86.81 81 GLU A C 1
ATOM 660 O O . GLU A 1 81 ? 12.572 -12.383 -14.208 1.00 86.81 81 GLU A O 1
ATOM 665 N N . GLU A 1 82 ? 13.098 -11.733 -12.128 1.00 89.69 82 GLU A N 1
ATOM 666 C CA . GLU A 1 82 ? 11.835 -11.046 -11.879 1.00 89.69 82 GLU A CA 1
ATOM 667 C C . GLU A 1 82 ? 11.592 -9.907 -12.879 1.00 89.69 82 GLU A C 1
ATOM 669 O O . GLU A 1 82 ? 12.520 -9.290 -13.419 1.00 89.69 82 GLU A O 1
ATOM 674 N N . ILE A 1 83 ? 10.312 -9.602 -13.084 1.00 92.06 83 ILE A N 1
ATOM 675 C CA . ILE A 1 83 ? 9.847 -8.517 -13.946 1.00 92.06 83 ILE A CA 1
ATOM 676 C C . ILE A 1 83 ? 9.159 -7.424 -13.131 1.00 92.06 83 ILE A C 1
ATOM 678 O O . ILE A 1 83 ? 8.615 -7.660 -12.053 1.00 92.06 83 ILE A O 1
ATOM 682 N N . ASN A 1 84 ? 9.151 -6.218 -13.683 1.00 93.31 84 ASN A N 1
ATOM 683 C CA . ASN A 1 84 ? 8.408 -5.089 -13.160 1.00 93.31 84 ASN A CA 1
ATOM 684 C C . ASN A 1 84 ? 7.026 -5.041 -13.818 1.00 93.31 84 ASN A C 1
ATOM 686 O O . ASN A 1 84 ? 6.912 -5.195 -15.031 1.00 93.31 84 ASN A O 1
ATOM 690 N N . THR A 1 85 ? 5.983 -4.783 -13.036 1.00 90.44 85 THR A N 1
ATOM 691 C CA . THR A 1 85 ? 4.628 -4.532 -13.554 1.00 90.44 85 THR A CA 1
ATOM 692 C C . THR A 1 85 ? 4.029 -3.325 -12.847 1.00 90.44 85 THR A C 1
ATOM 694 O O . THR A 1 85 ? 4.500 -2.949 -11.773 1.00 90.44 85 THR A O 1
ATOM 697 N N . ASP A 1 86 ? 2.974 -2.746 -13.410 1.00 88.25 86 ASP A N 1
ATOM 698 C CA . ASP A 1 86 ? 2.341 -1.542 -12.862 1.00 88.25 86 ASP A CA 1
ATOM 699 C C . ASP A 1 86 ? 1.861 -1.735 -11.419 1.00 88.25 86 ASP A C 1
ATOM 701 O O . ASP A 1 86 ? 2.065 -0.869 -10.576 1.00 88.25 86 ASP A O 1
ATOM 705 N N . PHE A 1 87 ? 1.314 -2.909 -11.087 1.00 89.12 87 PHE A N 1
ATOM 706 C CA . PHE A 1 87 ? 0.875 -3.236 -9.726 1.00 89.12 87 PHE A CA 1
ATOM 707 C C . PHE A 1 87 ? 1.900 -4.005 -8.885 1.00 89.12 87 PHE A C 1
ATOM 709 O O . PHE A 1 87 ? 1.601 -4.379 -7.750 1.00 89.12 87 PHE A O 1
ATOM 716 N N . ARG A 1 88 ? 3.120 -4.207 -9.394 1.00 91.06 88 ARG A N 1
ATOM 717 C CA . ARG A 1 88 ? 4.271 -4.731 -8.640 1.00 91.06 88 ARG A CA 1
ATOM 718 C C . ARG A 1 88 ? 5.551 -4.039 -9.134 1.00 91.06 88 ARG A C 1
ATOM 720 O O . ARG A 1 88 ? 6.265 -4.606 -9.971 1.00 91.06 88 ARG A O 1
ATOM 727 N N . PRO A 1 89 ? 5.835 -2.811 -8.655 1.00 90.25 89 PRO A N 1
ATOM 728 C CA . PRO A 1 89 ? 6.914 -1.964 -9.157 1.00 90.25 89 PRO A CA 1
ATOM 729 C C . PRO A 1 89 ? 8.275 -2.367 -8.557 1.00 90.25 89 PRO A C 1
ATOM 731 O O . PRO A 1 89 ? 8.957 -1.570 -7.908 1.00 90.25 89 PRO A O 1
ATOM 734 N N . LEU A 1 90 ? 8.689 -3.618 -8.753 1.00 91.06 90 LEU A N 1
ATOM 735 C CA . LEU A 1 90 ? 9.893 -4.189 -8.142 1.00 91.06 90 LEU A CA 1
ATOM 736 C C . LEU A 1 90 ? 11.182 -3.427 -8.510 1.00 91.06 90 LEU A C 1
ATOM 738 O O . LEU A 1 90 ? 12.134 -3.385 -7.730 1.00 91.06 90 LEU A O 1
ATOM 742 N N . ALA A 1 91 ? 11.220 -2.762 -9.668 1.00 90.81 91 ALA A N 1
ATOM 743 C CA . ALA A 1 91 ? 12.352 -1.923 -10.058 1.00 90.81 91 ALA A CA 1
ATOM 744 C C . ALA A 1 91 ? 12.606 -0.773 -9.063 1.00 90.81 91 ALA A C 1
ATOM 746 O O . ALA A 1 91 ? 13.763 -0.418 -8.827 1.00 90.81 91 ALA A O 1
ATOM 747 N N . MET A 1 92 ? 11.554 -0.234 -8.432 1.00 90.56 92 MET A N 1
ATOM 748 C CA . MET A 1 92 ? 11.687 0.795 -7.395 1.00 90.56 92 MET A CA 1
ATOM 749 C C . MET A 1 92 ? 12.400 0.255 -6.157 1.00 90.56 92 MET A C 1
ATOM 751 O O . MET A 1 92 ? 13.305 0.912 -5.645 1.00 90.56 92 MET A O 1
ATOM 755 N N . PHE A 1 93 ? 12.062 -0.963 -5.722 1.00 92.12 93 PHE A N 1
ATOM 756 C CA . PHE A 1 93 ? 12.752 -1.620 -4.611 1.00 92.12 93 PHE A CA 1
ATOM 757 C C . PHE A 1 93 ? 14.248 -1.772 -4.895 1.00 92.12 93 PHE A C 1
ATOM 759 O O . PHE A 1 93 ? 15.082 -1.408 -4.066 1.00 92.12 93 PHE A O 1
ATOM 766 N N . TYR A 1 94 ? 14.601 -2.247 -6.094 1.00 91.00 94 TYR A N 1
ATOM 767 C CA . TYR A 1 94 ? 16.000 -2.397 -6.487 1.00 91.00 94 TYR A CA 1
ATOM 768 C C . TYR A 1 94 ? 16.743 -1.064 -6.566 1.00 91.00 94 TYR A C 1
ATOM 770 O O . TYR A 1 94 ? 17.904 -1.003 -6.166 1.00 91.00 94 TYR A O 1
ATOM 778 N N . SER A 1 95 ? 16.084 0.002 -7.026 1.00 90.62 95 SER A N 1
ATOM 779 C CA . SER A 1 95 ? 16.659 1.350 -7.024 1.00 90.62 95 SER A CA 1
ATOM 780 C C . SER A 1 95 ? 16.984 1.810 -5.600 1.00 90.62 95 SER A C 1
ATOM 782 O O . SER A 1 95 ? 18.126 2.168 -5.312 1.00 90.62 95 SER A O 1
ATOM 784 N N . ILE A 1 96 ? 16.022 1.706 -4.675 1.00 90.56 96 ILE A N 1
ATOM 785 C CA . ILE A 1 96 ? 16.227 2.068 -3.264 1.00 90.56 96 ILE A CA 1
ATOM 786 C C . ILE A 1 96 ? 17.336 1.207 -2.649 1.00 90.56 96 ILE A C 1
ATOM 788 O O . ILE A 1 96 ? 18.239 1.732 -2.000 1.00 90.56 96 ILE A O 1
ATOM 792 N N . SER A 1 97 ? 17.320 -0.106 -2.895 1.00 90.12 97 SER A N 1
ATOM 793 C CA . SER A 1 97 ? 18.345 -1.020 -2.391 1.00 90.12 97 SER A CA 1
ATOM 794 C C . SER A 1 97 ? 19.737 -0.698 -2.941 1.00 90.12 97 SER A C 1
ATOM 796 O O . SER A 1 97 ? 20.720 -0.874 -2.220 1.00 90.12 97 SER A O 1
ATOM 798 N N . HIS A 1 98 ? 19.843 -0.253 -4.195 1.00 89.00 98 HIS A N 1
ATOM 799 C CA . HIS A 1 98 ? 21.111 0.132 -4.811 1.00 89.00 98 HIS A CA 1
ATOM 800 C C . HIS A 1 98 ? 21.680 1.397 -4.164 1.00 89.00 98 HIS A C 1
ATOM 802 O O . HIS A 1 98 ? 22.819 1.385 -3.698 1.00 89.00 98 HIS A O 1
ATOM 808 N N . TRP A 1 99 ? 20.872 2.454 -4.055 1.00 89.12 99 TRP A N 1
ATOM 809 C CA . TRP A 1 99 ? 21.280 3.698 -3.398 1.00 89.12 99 TRP A CA 1
ATOM 810 C C . TRP A 1 99 ? 21.627 3.487 -1.927 1.00 89.12 99 TRP A C 1
ATOM 812 O O . TRP A 1 99 ? 22.634 4.000 -1.443 1.00 89.12 99 TRP A O 1
ATOM 822 N N . ASN A 1 100 ? 20.851 2.664 -1.226 1.00 88.88 100 ASN A N 1
ATOM 823 C CA . ASN A 1 100 ? 21.136 2.311 0.156 1.00 88.88 100 ASN A CA 1
ATOM 824 C C . ASN A 1 100 ? 22.445 1.515 0.293 1.00 88.88 100 ASN A C 1
ATOM 826 O O . ASN A 1 100 ? 23.208 1.757 1.219 1.00 88.88 100 ASN A O 1
ATOM 830 N N . ALA A 1 101 ? 22.759 0.610 -0.638 1.00 88.75 101 ALA A N 1
ATOM 831 C CA . ALA A 1 101 ? 24.030 -0.113 -0.613 1.00 88.75 101 ALA A CA 1
ATOM 832 C C . ALA A 1 101 ? 25.248 0.805 -0.832 1.00 88.75 101 ALA A C 1
ATOM 834 O O . ALA A 1 101 ? 26.321 0.503 -0.311 1.00 88.75 101 ALA A O 1
ATOM 835 N N . LEU A 1 102 ? 25.083 1.905 -1.576 1.00 88.62 102 LEU A N 1
ATOM 836 C CA . LEU A 1 102 ? 26.123 2.918 -1.784 1.00 88.62 102 LEU A CA 1
ATOM 837 C C . LEU A 1 102 ? 26.297 3.832 -0.563 1.00 88.62 102 LEU A C 1
ATOM 839 O O . LEU A 1 102 ? 27.425 4.123 -0.177 1.00 88.62 102 LEU A O 1
ATOM 843 N N . LEU A 1 103 ? 25.192 4.285 0.036 1.00 90.38 103 LEU A N 1
ATOM 844 C CA . LEU A 1 103 ? 25.202 5.298 1.098 1.00 90.38 103 LEU A CA 1
ATOM 845 C C . LEU A 1 103 ? 25.301 4.708 2.513 1.00 90.38 103 LEU A C 1
ATOM 847 O O . LEU A 1 103 ? 25.894 5.323 3.395 1.00 90.38 103 LEU A O 1
ATOM 851 N N . ALA A 1 104 ? 24.738 3.521 2.743 1.00 89.69 104 ALA A N 1
ATOM 852 C CA . ALA A 1 104 ? 24.698 2.847 4.040 1.00 89.69 104 ALA A CA 1
ATOM 853 C C . ALA A 1 104 ? 24.957 1.329 3.895 1.00 89.69 104 ALA A C 1
ATOM 855 O O . ALA A 1 104 ? 24.038 0.509 4.023 1.00 89.69 104 ALA A O 1
ATOM 856 N N . PRO A 1 105 ? 26.222 0.909 3.680 1.00 87.75 105 PRO A N 1
ATOM 857 C CA . PRO A 1 105 ? 26.571 -0.492 3.421 1.00 87.75 105 PRO A CA 1
ATOM 858 C C . PRO A 1 105 ? 26.140 -1.476 4.521 1.00 87.75 105 PRO A C 1
ATOM 860 O O . PRO A 1 105 ? 25.876 -2.644 4.233 1.00 87.75 105 PRO A O 1
ATOM 863 N N . SER A 1 106 ? 26.020 -1.015 5.772 1.00 90.19 106 SER A N 1
ATOM 864 C CA . SER A 1 106 ? 25.558 -1.817 6.915 1.00 90.19 106 SER A CA 1
ATOM 865 C C . SER A 1 106 ? 24.127 -2.342 6.747 1.00 90.19 106 SER A C 1
ATOM 867 O O . SER A 1 106 ? 23.805 -3.425 7.234 1.00 90.19 106 SER A O 1
ATOM 869 N N . LEU A 1 107 ? 23.274 -1.628 6.008 1.00 87.00 107 LEU A N 1
ATOM 870 C CA . LEU A 1 107 ? 21.874 -1.999 5.784 1.00 87.00 107 LEU A CA 1
ATOM 871 C C . LEU A 1 107 ? 21.686 -2.969 4.604 1.00 87.00 107 LEU A C 1
ATOM 873 O O . LEU A 1 107 ? 20.576 -3.451 4.371 1.00 87.00 107 LEU A O 1
ATOM 877 N N . ARG A 1 108 ? 22.755 -3.314 3.872 1.00 86.56 108 ARG A N 1
ATOM 878 C CA . ARG A 1 108 ? 22.692 -4.210 2.703 1.00 86.56 108 ARG A CA 1
ATOM 879 C C . ARG A 1 108 ? 22.118 -5.591 3.041 1.00 86.56 108 ARG A C 1
ATOM 881 O O . ARG A 1 108 ? 21.378 -6.159 2.241 1.00 86.56 108 ARG A O 1
ATOM 888 N N . GLY A 1 109 ? 22.442 -6.129 4.221 1.00 86.38 109 GLY A N 1
ATOM 889 C CA . GLY A 1 109 ? 21.931 -7.428 4.677 1.00 86.38 109 GLY A CA 1
ATOM 890 C C . GLY A 1 109 ? 20.413 -7.434 4.881 1.00 86.38 109 GLY A C 1
ATOM 891 O O . GLY A 1 109 ? 19.746 -8.381 4.468 1.00 86.38 109 GLY A O 1
ATOM 892 N N . ILE A 1 110 ? 19.874 -6.344 5.432 1.00 87.25 110 ILE A N 1
ATOM 893 C CA . ILE A 1 110 ? 18.443 -6.178 5.712 1.00 87.25 110 ILE A CA 1
ATOM 894 C C . ILE A 1 110 ? 17.652 -6.101 4.402 1.00 87.25 110 ILE A C 1
ATOM 896 O O . ILE A 1 110 ? 16.689 -6.840 4.215 1.00 87.25 110 ILE A O 1
ATOM 900 N N . PHE A 1 111 ? 18.104 -5.289 3.441 1.00 86.88 111 PHE A N 1
ATOM 901 C CA . PHE A 1 111 ? 17.446 -5.186 2.132 1.00 86.88 111 PHE A CA 1
ATOM 902 C C . PHE A 1 111 ? 17.468 -6.507 1.349 1.00 86.88 111 PHE A C 1
ATOM 904 O O . PHE A 1 111 ? 16.501 -6.847 0.673 1.00 86.88 111 PHE A O 1
ATOM 911 N N . ARG A 1 112 ? 18.523 -7.316 1.498 1.00 85.75 112 ARG A N 1
ATOM 912 C CA . ARG A 1 112 ? 18.567 -8.656 0.893 1.00 85.75 112 ARG A CA 1
ATOM 913 C C . ARG A 1 112 ? 17.564 -9.627 1.527 1.00 85.75 112 ARG A C 1
ATOM 915 O O . ARG A 1 112 ? 17.076 -10.530 0.855 1.00 85.75 112 ARG A O 1
ATOM 922 N N . GLN A 1 113 ? 17.273 -9.479 2.819 1.00 87.31 113 GLN A N 1
ATOM 923 C CA . GLN A 1 113 ? 16.231 -10.262 3.492 1.00 87.31 113 GLN A CA 1
ATOM 924 C C . GLN A 1 113 ? 14.839 -9.801 3.060 1.00 87.31 113 GLN A C 1
ATOM 926 O O . GLN A 1 113 ? 13.974 -10.638 2.830 1.00 87.31 113 GLN A O 1
ATOM 931 N N . PHE A 1 114 ? 14.654 -8.493 2.892 1.00 88.44 114 PHE A N 1
ATOM 932 C CA . PHE A 1 114 ? 13.420 -7.881 2.407 1.00 88.44 114 PHE A CA 1
ATOM 933 C C . PHE A 1 114 ? 13.008 -8.358 1.017 1.00 88.44 114 PHE A C 1
ATOM 935 O O . PHE A 1 114 ? 11.832 -8.628 0.804 1.00 88.44 114 PHE A O 1
ATOM 942 N N . GLU A 1 115 ? 13.964 -8.555 0.109 1.00 85.31 115 GLU A N 1
ATOM 943 C CA . GLU A 1 115 ? 13.694 -9.122 -1.218 1.00 85.31 115 GLU A CA 1
ATOM 944 C C . GLU A 1 115 ? 13.063 -10.525 -1.156 1.00 85.31 115 GLU A C 1
ATOM 946 O O . GLU A 1 115 ? 12.275 -10.889 -2.019 1.00 85.31 115 GLU A O 1
ATOM 951 N N . ARG A 1 116 ? 13.384 -11.313 -0.120 1.00 86.38 116 ARG A N 1
ATOM 952 C CA . ARG A 1 116 ? 12.882 -12.688 0.066 1.00 86.38 116 ARG A CA 1
ATOM 953 C C . ARG A 1 116 ? 11.525 -12.748 0.763 1.00 86.38 116 ARG A C 1
ATOM 955 O O . ARG A 1 116 ? 11.040 -13.839 1.073 1.00 86.38 116 ARG A O 1
ATOM 962 N N . ILE A 1 117 ? 10.957 -11.600 1.124 1.00 87.62 117 ILE A N 1
ATOM 963 C CA . ILE A 1 117 ? 9.666 -11.561 1.796 1.00 87.62 117 ILE A CA 1
ATOM 964 C C . ILE A 1 117 ? 8.586 -11.820 0.755 1.00 87.62 117 ILE A C 1
ATOM 966 O O . ILE A 1 117 ? 8.196 -10.935 0.003 1.00 87.62 117 ILE A O 1
ATOM 970 N N . ASP A 1 118 ? 8.072 -13.044 0.784 1.00 89.94 118 ASP A N 1
ATOM 971 C CA . ASP A 1 118 ? 6.892 -13.442 0.037 1.00 89.94 118 ASP A CA 1
ATOM 972 C C . ASP A 1 118 ? 5.636 -13.396 0.907 1.00 89.94 118 ASP A C 1
ATOM 974 O O . ASP A 1 118 ? 5.673 -13.489 2.141 1.00 89.94 118 ASP A O 1
ATOM 978 N N . LEU A 1 119 ? 4.479 -13.381 0.244 1.00 89.81 119 LEU A N 1
ATOM 979 C CA . LEU A 1 119 ? 3.175 -13.466 0.900 1.00 89.81 119 LEU A CA 1
ATOM 980 C C . LEU A 1 119 ? 3.046 -14.711 1.800 1.00 89.81 119 LEU A C 1
ATOM 982 O O . LEU A 1 119 ? 2.383 -14.670 2.838 1.00 89.81 119 LEU A O 1
ATOM 986 N N . ARG A 1 120 ? 3.713 -15.815 1.437 1.00 91.19 120 ARG A N 1
ATOM 987 C CA . ARG A 1 120 ? 3.759 -17.050 2.237 1.00 91.19 120 ARG A CA 1
ATOM 988 C C . ARG A 1 120 ? 4.420 -16.819 3.592 1.00 91.19 120 ARG A C 1
ATOM 990 O O . ARG A 1 120 ? 3.886 -17.257 4.605 1.00 91.19 120 ARG A O 1
ATOM 997 N N . THR A 1 121 ? 5.535 -16.092 3.614 1.00 90.50 121 THR A N 1
ATOM 998 C CA . THR A 1 121 ? 6.266 -15.752 4.840 1.00 90.50 121 THR A CA 1
ATOM 999 C C . THR A 1 121 ? 5.401 -14.903 5.766 1.00 90.50 121 THR A C 1
ATOM 1001 O O . THR A 1 121 ? 5.331 -15.175 6.963 1.00 90.50 121 THR A O 1
ATOM 1004 N N . ILE A 1 122 ? 4.667 -13.932 5.213 1.00 90.88 122 ILE A N 1
ATOM 1005 C CA . ILE A 1 122 ? 3.739 -13.089 5.983 1.00 90.88 122 ILE A CA 1
ATOM 1006 C C . ILE A 1 122 ? 2.567 -13.906 6.526 1.00 90.88 122 ILE A C 1
ATOM 1008 O O . ILE A 1 122 ? 2.217 -13.778 7.697 1.00 90.88 122 ILE A O 1
ATOM 1012 N N . THR A 1 123 ? 1.993 -14.785 5.705 1.00 90.75 123 THR A N 1
ATOM 1013 C CA . THR A 1 123 ? 0.894 -15.670 6.121 1.00 90.75 123 THR A CA 1
ATOM 1014 C C . THR A 1 123 ? 1.335 -16.611 7.241 1.00 90.75 123 THR A C 1
ATOM 1016 O O . THR A 1 123 ? 0.617 -16.785 8.224 1.00 90.75 123 THR A O 1
ATOM 1019 N N . LEU A 1 124 ? 2.542 -17.169 7.138 1.00 92.25 124 LEU A N 1
ATOM 1020 C CA . LEU A 1 124 ? 3.133 -18.019 8.166 1.00 92.25 124 LEU A CA 1
ATOM 1021 C C . LEU A 1 124 ? 3.398 -17.233 9.455 1.00 92.25 124 LEU A C 1
ATOM 1023 O O . LEU A 1 124 ? 3.058 -17.712 10.534 1.00 92.25 124 LEU A O 1
ATOM 1027 N N . PHE A 1 125 ? 3.923 -16.009 9.364 1.00 91.56 125 PHE A N 1
ATOM 1028 C CA . PHE A 1 125 ? 4.130 -15.150 10.531 1.00 91.56 125 PHE A CA 1
ATOM 1029 C C . PHE A 1 125 ? 2.807 -14.782 11.219 1.00 91.56 125 PHE A C 1
ATOM 1031 O O . PHE A 1 125 ? 2.696 -14.891 12.440 1.00 91.56 125 PHE A O 1
ATOM 1038 N N . ALA A 1 126 ? 1.776 -14.429 10.445 1.00 89.75 126 ALA A N 1
ATOM 1039 C CA . ALA A 1 126 ? 0.428 -14.188 10.954 1.00 89.75 126 ALA A CA 1
ATOM 1040 C C . ALA A 1 126 ? -0.138 -15.436 11.659 1.00 89.75 126 ALA A C 1
ATOM 1042 O O . ALA A 1 126 ? -0.595 -15.339 12.800 1.00 89.75 126 ALA A O 1
ATOM 1043 N N . GLY A 1 127 ? -0.029 -16.616 11.038 1.00 89.56 127 GLY A N 1
ATOM 1044 C CA . GLY A 1 127 ? -0.462 -17.892 11.616 1.00 89.56 127 GLY A CA 1
ATOM 1045 C C . GLY A 1 127 ? 0.271 -18.250 12.911 1.00 89.56 127 GLY A C 1
ATOM 1046 O O . GLY A 1 127 ? -0.365 -18.615 13.898 1.00 89.56 127 GLY A O 1
ATOM 1047 N N . ILE A 1 128 ? 1.595 -18.077 12.951 1.00 90.75 128 ILE A N 1
ATOM 1048 C CA . ILE A 1 128 ? 2.401 -18.304 14.159 1.00 90.75 128 ILE A CA 1
ATOM 1049 C C . ILE A 1 128 ? 2.023 -17.308 15.257 1.00 90.75 128 ILE A C 1
ATOM 1051 O O . ILE A 1 128 ? 1.853 -17.711 16.405 1.00 90.75 128 ILE A O 1
ATOM 1055 N N . SER A 1 129 ? 1.843 -16.024 14.932 1.00 88.81 129 SER A N 1
ATOM 1056 C CA . SER A 1 129 ? 1.430 -15.020 15.920 1.00 88.81 129 SER A CA 1
ATOM 1057 C C . SER A 1 129 ? 0.072 -15.358 16.549 1.00 88.81 129 SER A C 1
ATOM 1059 O O . SER A 1 129 ? -0.088 -15.242 17.766 1.00 88.81 129 SER A O 1
ATOM 1061 N N . LEU A 1 130 ? -0.872 -15.866 15.748 1.00 88.25 130 LEU A N 1
ATOM 1062 C CA . LEU A 1 130 ? -2.172 -16.351 16.206 1.00 88.25 130 LEU A CA 1
ATOM 1063 C C . LEU A 1 130 ? -2.039 -17.607 17.069 1.00 88.25 130 LEU A C 1
ATOM 1065 O O . LEU A 1 130 ? -2.680 -17.694 18.113 1.00 88.25 130 LEU A O 1
ATOM 1069 N N . LEU A 1 131 ? -1.187 -18.557 16.678 1.00 87.81 131 LEU A N 1
ATOM 1070 C CA . LEU A 1 131 ? -0.928 -19.767 17.455 1.00 87.81 131 LEU A CA 1
ATOM 1071 C C . LEU A 1 131 ? -0.337 -19.426 18.828 1.00 87.81 131 LEU A C 1
ATOM 1073 O O . LEU A 1 131 ? -0.846 -19.885 19.848 1.00 87.81 131 LEU A O 1
ATOM 1077 N N . ILE A 1 132 ? 0.694 -18.576 18.864 1.00 86.31 132 ILE A N 1
ATOM 1078 C CA . ILE A 1 132 ? 1.303 -18.086 20.105 1.00 86.31 132 ILE A CA 1
ATOM 1079 C C . ILE A 1 132 ? 0.251 -17.364 20.948 1.00 86.31 132 ILE A C 1
ATOM 1081 O O . ILE A 1 132 ? 0.159 -17.602 22.150 1.00 86.31 132 ILE A O 1
ATOM 1085 N N . TYR A 1 133 ? -0.580 -16.519 20.335 1.00 84.50 133 TYR A N 1
ATOM 1086 C CA . TYR A 1 133 ? -1.674 -15.856 21.036 1.00 84.50 133 TYR A CA 1
ATOM 1087 C C . TYR A 1 133 ? -2.646 -16.867 21.668 1.00 84.50 133 TYR A C 1
ATOM 1089 O O . TYR A 1 133 ? -2.924 -16.767 22.863 1.00 84.50 133 TYR A O 1
ATOM 1097 N N . CYS A 1 134 ? -3.093 -17.881 20.923 1.00 83.06 134 CYS A N 1
ATOM 1098 C CA . CYS A 1 134 ? -3.965 -18.949 21.419 1.00 83.06 134 CYS A CA 1
ATOM 1099 C C . CYS A 1 134 ? -3.329 -19.765 22.557 1.00 83.06 134 CYS A C 1
ATOM 1101 O O . CYS A 1 134 ? -4.006 -20.077 23.535 1.00 83.06 134 CYS A O 1
ATOM 1103 N N . LEU A 1 135 ? -2.029 -20.060 22.480 1.00 82.75 135 LEU A N 1
ATOM 1104 C CA . LEU A 1 135 ? -1.290 -20.744 23.548 1.00 82.75 135 LEU A CA 1
ATOM 1105 C C . LEU A 1 135 ? -1.129 -19.867 24.797 1.00 82.75 135 LEU A C 1
ATOM 1107 O O . LEU A 1 135 ? -1.198 -20.355 25.918 1.00 82.75 135 LEU A O 1
ATOM 1111 N N . LEU A 1 136 ? -0.956 -18.555 24.641 1.00 78.62 136 LEU A N 1
ATOM 1112 C CA . LEU A 1 136 ? -0.886 -17.630 25.776 1.00 78.62 136 LEU A CA 1
ATOM 1113 C C . LEU A 1 136 ? -2.267 -17.362 26.399 1.00 78.62 136 LEU A C 1
ATOM 1115 O O . LEU A 1 136 ? -2.359 -17.036 27.587 1.00 78.62 136 LEU A O 1
ATOM 1119 N N . LEU A 1 137 ? -3.348 -17.519 25.626 1.00 70.31 137 LEU A N 1
ATOM 1120 C CA . LEU A 1 137 ? -4.729 -17.377 26.097 1.00 70.31 137 LEU A CA 1
ATOM 1121 C C . LEU A 1 137 ? -5.144 -18.447 27.114 1.00 70.31 137 LEU A C 1
ATOM 1123 O O . LEU A 1 137 ? -6.080 -18.189 27.885 1.00 70.31 137 LEU A O 1
ATOM 1127 N N . THR A 1 138 ? -4.502 -19.619 27.115 1.00 61.19 138 THR A N 1
ATOM 1128 C CA . THR A 1 138 ? -4.756 -20.691 28.092 1.00 61.19 138 THR A CA 1
ATOM 1129 C C . THR A 1 138 ? -4.041 -20.448 29.421 1.00 61.19 138 THR A C 1
ATOM 1131 O O . THR A 1 138 ? -4.503 -20.945 30.443 1.00 61.19 138 THR A O 1
ATOM 1134 N N . GLN A 1 139 ? -2.978 -19.630 29.449 1.00 55.31 139 GLN A N 1
ATOM 1135 C CA . GLN A 1 139 ? -2.148 -19.445 30.646 1.00 55.31 139 GLN A CA 1
ATOM 1136 C C . GLN A 1 139 ? -2.384 -18.155 31.450 1.00 55.31 139 GLN A C 1
ATOM 1138 O O . GLN A 1 139 ? -2.067 -18.149 32.639 1.00 55.31 139 GLN A O 1
ATOM 1143 N N . LYS A 1 140 ? -2.917 -17.051 30.892 1.00 52.81 140 LYS A N 1
ATOM 1144 C CA . LYS A 1 140 ? -3.093 -15.797 31.672 1.00 52.81 140 LYS A CA 1
ATOM 1145 C C . LYS A 1 140 ? -4.363 -14.986 31.376 1.00 52.81 140 LYS A C 1
ATOM 1147 O O . LYS A 1 140 ? -4.781 -14.811 30.232 1.00 52.81 140 LYS A O 1
ATOM 1152 N N . ARG A 1 141 ? -4.921 -14.391 32.449 1.00 53.00 141 ARG A N 1
ATOM 1153 C CA . ARG A 1 141 ? -5.901 -13.283 32.436 1.00 53.00 141 ARG A CA 1
ATOM 1154 C C . ARG A 1 141 ? -5.271 -12.071 31.736 1.00 53.00 141 ARG A C 1
ATOM 1156 O O . ARG A 1 141 ? -4.403 -11.433 32.322 1.00 53.00 141 ARG A O 1
ATOM 1163 N N . ARG A 1 142 ? -5.690 -11.733 30.515 1.00 53.56 142 ARG A N 1
ATOM 1164 C CA . ARG A 1 142 ? -5.258 -10.494 29.841 1.00 53.56 142 ARG A CA 1
ATOM 1165 C C . ARG A 1 142 ? -6.384 -9.477 29.691 1.00 53.56 142 ARG A C 1
ATOM 1167 O O . ARG A 1 142 ? -7.560 -9.827 29.641 1.00 53.56 142 ARG A O 1
ATOM 1174 N N . TYR A 1 143 ? -5.951 -8.220 29.708 1.00 59.19 143 TYR A N 1
ATOM 1175 C CA . TYR A 1 143 ? -6.727 -7.002 29.889 1.00 59.19 143 TYR A CA 1
ATOM 1176 C C . TYR A 1 143 ? -7.294 -6.504 28.549 1.00 59.19 143 TYR A C 1
ATOM 1178 O O . TYR A 1 143 ? -6.526 -6.183 27.643 1.00 59.19 143 TYR A O 1
ATOM 1186 N N . VAL A 1 144 ? -8.624 -6.370 28.472 1.00 68.75 144 VAL A N 1
ATOM 1187 C CA . VAL A 1 144 ? -9.393 -5.785 27.348 1.00 68.75 144 VAL A CA 1
ATOM 1188 C C . VAL A 1 144 ? -8.789 -4.478 26.784 1.00 68.75 144 VAL A C 1
ATOM 1190 O O . VAL A 1 144 ? -8.733 -4.344 25.563 1.00 68.75 144 VAL A O 1
ATOM 1193 N N . PRO A 1 145 ? -8.251 -3.555 27.611 1.00 75.50 145 PRO A N 1
ATOM 1194 C CA . PRO A 1 145 ? -7.517 -2.375 27.143 1.00 75.50 145 PRO A CA 1
ATOM 1195 C C . PRO A 1 145 ? -6.411 -2.639 26.106 1.00 75.50 145 PRO A C 1
ATOM 1197 O O . PRO A 1 145 ? -6.314 -1.922 25.116 1.00 75.50 145 PRO A O 1
ATOM 1200 N N . GLN A 1 146 ? -5.599 -3.686 26.287 1.00 81.94 146 GLN A N 1
ATOM 1201 C CA . GLN A 1 146 ? -4.457 -3.965 25.403 1.00 81.94 146 GLN A CA 1
ATOM 1202 C C . GLN A 1 146 ? -4.901 -4.445 24.016 1.00 81.94 146 GLN A C 1
ATOM 1204 O O . GLN A 1 146 ? -4.254 -4.132 23.020 1.00 81.94 146 GLN A O 1
ATOM 1209 N N . ALA A 1 147 ? -6.011 -5.187 23.948 1.00 85.19 147 ALA A N 1
ATOM 1210 C CA . ALA A 1 147 ? -6.593 -5.631 22.684 1.00 85.19 147 ALA A CA 1
ATOM 1211 C C . ALA A 1 147 ? -7.123 -4.451 21.859 1.00 85.19 147 ALA A C 1
ATOM 1213 O O . ALA A 1 147 ? -6.927 -4.417 20.648 1.00 85.19 147 ALA A O 1
ATOM 1214 N N . ILE A 1 148 ? -7.740 -3.467 22.521 1.00 87.94 148 ILE A N 1
ATOM 1215 C CA . ILE A 1 148 ? -8.237 -2.250 21.868 1.00 87.94 148 ILE A CA 1
ATOM 1216 C C . ILE A 1 148 ? -7.065 -1.427 21.318 1.00 87.94 148 ILE A C 1
ATOM 1218 O O . ILE A 1 148 ? -7.087 -1.050 20.151 1.00 87.94 148 ILE A O 1
ATOM 1222 N N . SER A 1 149 ? -6.011 -1.203 22.114 1.00 89.81 149 SER A N 1
ATOM 1223 C CA . SER A 1 149 ? -4.817 -0.487 21.643 1.00 89.81 149 SER A CA 1
ATOM 1224 C C . SER A 1 149 ? -4.147 -1.195 20.464 1.00 89.81 149 SER A C 1
ATOM 1226 O O . SER A 1 149 ? -3.797 -0.540 19.489 1.00 89.81 149 SER A O 1
ATOM 1228 N N . TYR A 1 150 ? -4.015 -2.527 20.513 1.00 92.06 150 TYR A N 1
ATOM 1229 C CA . TYR A 1 150 ? -3.479 -3.305 19.392 1.00 92.06 150 TYR A CA 1
ATOM 1230 C C . TYR A 1 150 ? -4.314 -3.127 18.120 1.00 92.06 150 TYR A C 1
ATOM 1232 O O . TYR A 1 150 ? -3.753 -2.894 17.052 1.00 92.06 150 TYR A O 1
ATOM 1240 N N . SER A 1 151 ? -5.643 -3.164 18.229 1.00 93.56 151 SER A N 1
ATOM 1241 C CA . SER A 1 151 ? -6.516 -2.934 17.079 1.00 93.56 151 SER A CA 1
ATOM 1242 C C . SER A 1 151 ? -6.324 -1.554 16.471 1.00 93.56 151 SER A C 1
ATOM 1244 O O . SER A 1 151 ? -6.138 -1.466 15.258 1.00 93.56 151 SER A O 1
ATOM 1246 N N . ILE A 1 152 ? -6.216 -0.514 17.294 1.00 95.56 152 ILE A N 1
ATOM 1247 C CA . ILE A 1 152 ? -5.957 0.842 16.810 1.00 95.56 152 ILE A CA 1
ATOM 1248 C C . ILE A 1 152 ? -4.586 0.958 16.129 1.00 95.56 152 ILE A C 1
ATOM 1250 O O . ILE A 1 152 ? -4.513 1.539 15.051 1.00 95.56 152 ILE A O 1
ATOM 1254 N N . ILE A 1 153 ? -3.530 0.310 16.645 1.00 96.81 153 ILE A N 1
ATOM 1255 C CA . ILE A 1 153 ? -2.234 0.221 15.935 1.00 96.81 153 ILE A CA 1
ATOM 1256 C C . ILE A 1 153 ? -2.422 -0.413 14.551 1.00 96.81 153 ILE A C 1
ATOM 1258 O O . ILE A 1 153 ? -1.948 0.119 13.547 1.00 96.81 153 ILE A O 1
ATOM 1262 N N . THR A 1 154 ? -3.123 -1.550 14.469 1.00 96.56 154 THR A N 1
ATOM 1263 C CA . THR A 1 154 ? -3.350 -2.221 13.175 1.00 96.56 154 THR A CA 1
ATOM 1264 C C . THR A 1 154 ? -4.206 -1.390 12.220 1.00 96.56 154 THR A C 1
ATOM 1266 O O . THR A 1 154 ? -4.080 -1.540 11.009 1.00 96.56 154 THR A O 1
ATOM 1269 N N . THR A 1 155 ? -5.060 -0.511 12.740 1.00 96.75 155 THR A N 1
ATOM 1270 C CA . THR A 1 155 ? -5.920 0.366 11.938 1.00 96.75 155 THR A CA 1
ATOM 1271 C C . THR A 1 155 ? -5.185 1.580 11.422 1.00 96.75 155 THR A C 1
ATOM 1273 O O . THR A 1 155 ? -5.319 1.861 10.236 1.00 96.75 155 THR A O 1
ATOM 1276 N N . GLY A 1 156 ? -4.356 2.232 12.240 1.00 97.00 156 GLY A N 1
ATOM 1277 C CA . GLY A 1 156 ? -3.455 3.278 11.758 1.00 97.00 156 GLY A CA 1
ATOM 1278 C C . GLY A 1 156 ? -2.525 2.740 10.668 1.00 97.00 156 GLY A C 1
ATOM 1279 O O . GLY A 1 156 ? -2.363 3.355 9.615 1.00 97.00 156 GLY A O 1
ATOM 1280 N N . PHE A 1 157 ? -2.000 1.521 10.860 1.00 97.88 157 PHE A N 1
ATOM 1281 C CA . PHE A 1 157 ? -1.221 0.818 9.837 1.00 97.88 157 PHE A CA 1
ATOM 1282 C C . PHE A 1 157 ? -2.033 0.576 8.557 1.00 97.88 157 PHE A C 1
ATOM 1284 O O . PHE A 1 157 ? -1.584 0.930 7.470 1.00 97.88 157 PHE A O 1
ATOM 1291 N N . ALA A 1 158 ? -3.234 0.000 8.674 1.00 97.69 158 ALA A N 1
ATOM 1292 C CA . ALA A 1 158 ? -4.103 -0.284 7.533 1.00 97.69 158 ALA A CA 1
ATOM 1293 C C . ALA A 1 158 ? -4.500 0.987 6.773 1.00 97.69 158 ALA A C 1
ATOM 1295 O O . ALA A 1 158 ? -4.401 1.012 5.551 1.00 97.69 158 ALA A O 1
ATOM 1296 N N . GLY A 1 159 ? -4.891 2.048 7.484 1.00 97.19 159 GLY A N 1
ATOM 1297 C CA . GLY A 1 159 ? -5.272 3.329 6.895 1.00 97.19 159 GLY A CA 1
ATOM 1298 C C . GLY A 1 159 ? -4.144 3.941 6.077 1.00 97.19 159 GLY A C 1
ATOM 1299 O O . GLY A 1 159 ? -4.362 4.296 4.921 1.00 97.19 159 GLY A O 1
ATOM 1300 N N . MET A 1 160 ? -2.924 3.964 6.625 1.00 97.50 160 MET A N 1
ATOM 1301 C CA . MET A 1 160 ? -1.760 4.462 5.891 1.00 97.50 160 MET A CA 1
ATOM 1302 C C . MET A 1 160 ? -1.440 3.606 4.658 1.00 97.50 160 MET A C 1
ATOM 1304 O O . MET A 1 160 ? -1.127 4.137 3.594 1.00 97.50 160 MET A O 1
ATOM 1308 N N . ILE A 1 161 ? -1.544 2.277 4.763 1.00 97.69 161 ILE A N 1
ATOM 1309 C CA . ILE A 1 161 ? -1.332 1.394 3.611 1.00 97.69 161 ILE A CA 1
ATOM 1310 C C . ILE A 1 161 ? -2.402 1.604 2.541 1.00 97.69 161 ILE A C 1
ATOM 1312 O O . ILE A 1 161 ? -2.063 1.618 1.358 1.00 97.69 161 ILE A O 1
ATOM 1316 N N . PHE A 1 162 ? -3.671 1.764 2.913 1.00 97.44 162 PHE A N 1
ATOM 1317 C CA . PHE A 1 162 ? -4.736 2.021 1.948 1.00 97.44 162 PHE A CA 1
ATOM 1318 C C . PHE A 1 162 ? -4.523 3.347 1.226 1.00 97.44 162 PHE A C 1
ATOM 1320 O O . PHE A 1 162 ? -4.613 3.364 0.002 1.00 97.44 162 PHE A O 1
ATOM 1327 N N . ASP A 1 163 ? -4.177 4.414 1.948 1.00 96.62 163 ASP A N 1
ATOM 1328 C CA . ASP A 1 163 ? -3.877 5.720 1.352 1.00 96.62 163 ASP A CA 1
ATOM 1329 C C . ASP A 1 163 ? -2.728 5.615 0.332 1.00 96.62 163 ASP A C 1
ATOM 1331 O O . ASP A 1 163 ? -2.897 5.938 -0.846 1.00 96.62 163 ASP A O 1
ATOM 1335 N N . LEU A 1 164 ? -1.600 5.010 0.729 1.00 95.94 164 LEU A N 1
ATOM 1336 C CA . LEU A 1 164 ? -0.468 4.769 -0.174 1.00 95.94 164 LEU A CA 1
ATOM 1337 C C . LEU A 1 164 ? -0.833 3.880 -1.368 1.00 95.94 164 LEU A C 1
ATOM 1339 O O . LEU A 1 164 ? -0.393 4.137 -2.488 1.00 95.94 164 LEU A O 1
ATOM 1343 N N . THR A 1 165 ? -1.636 2.839 -1.149 1.00 96.00 165 THR A N 1
ATOM 1344 C CA . THR A 1 165 ? -2.065 1.912 -2.203 1.00 96.00 165 THR A CA 1
ATOM 1345 C C . THR A 1 165 ? -2.933 2.617 -3.238 1.00 96.00 165 THR A C 1
ATOM 1347 O O . THR A 1 165 ? -2.755 2.407 -4.437 1.00 96.00 165 THR A O 1
ATOM 1350 N N . ILE A 1 166 ? -3.856 3.467 -2.790 1.00 95.44 166 ILE A N 1
ATOM 1351 C CA . ILE A 1 166 ? -4.758 4.229 -3.654 1.00 95.44 166 ILE A CA 1
ATOM 1352 C C . ILE A 1 166 ? -3.969 5.265 -4.461 1.00 95.44 166 ILE A C 1
ATOM 1354 O O . ILE A 1 166 ? -4.155 5.356 -5.676 1.00 95.44 166 ILE A O 1
ATOM 1358 N N . ILE A 1 167 ? -3.045 5.991 -3.822 1.00 94.62 167 ILE A N 1
ATOM 1359 C CA . ILE A 1 167 ? -2.136 6.929 -4.502 1.00 94.62 167 ILE A CA 1
ATOM 1360 C C . ILE A 1 167 ? -1.300 6.195 -5.553 1.00 94.62 167 ILE A C 1
ATOM 1362 O O . ILE A 1 167 ? -1.195 6.648 -6.694 1.00 94.62 167 ILE A O 1
ATOM 1366 N N . PHE A 1 168 ? -0.736 5.042 -5.192 1.00 92.31 168 PHE A N 1
ATOM 1367 C CA . PHE A 1 168 ? 0.078 4.242 -6.096 1.00 92.31 168 PHE A CA 1
ATOM 1368 C C . PHE A 1 168 ? -0.731 3.715 -7.288 1.00 92.31 168 PHE A C 1
ATOM 1370 O O . PHE A 1 168 ? -0.288 3.825 -8.429 1.00 92.31 168 PHE A O 1
ATOM 1377 N N . ALA A 1 169 ? -1.940 3.205 -7.052 1.00 91.88 169 ALA A N 1
ATOM 1378 C CA . ALA A 1 169 ? -2.822 2.740 -8.117 1.00 91.88 169 ALA A CA 1
ATOM 1379 C C . ALA A 1 169 ? -3.232 3.876 -9.061 1.00 91.88 169 ALA A C 1
ATOM 1381 O O . ALA A 1 169 ? -3.238 3.698 -10.279 1.00 91.88 169 ALA A O 1
ATOM 1382 N N . PHE A 1 170 ? -3.515 5.063 -8.517 1.00 91.06 170 PHE A N 1
ATOM 1383 C CA . PHE A 1 170 ? -3.761 6.252 -9.324 1.00 91.06 170 PHE A CA 1
ATOM 1384 C C . PHE A 1 170 ? -2.538 6.591 -10.187 1.00 91.06 170 PHE A C 1
ATOM 1386 O O . PHE A 1 170 ? -2.668 6.811 -11.389 1.00 91.06 170 PHE A O 1
ATOM 1393 N N . GLN A 1 171 ? -1.337 6.586 -9.607 1.00 89.88 171 GLN A N 1
ATOM 1394 C CA . GLN A 1 171 ? -0.107 6.851 -10.350 1.00 89.88 171 GLN A CA 1
ATOM 1395 C C . GLN A 1 171 ? 0.134 5.819 -11.462 1.00 89.88 171 GLN A C 1
ATOM 1397 O O . GLN A 1 171 ? 0.530 6.206 -12.558 1.00 89.88 171 GLN A O 1
ATOM 1402 N N . ALA A 1 172 ? -0.127 4.538 -11.204 1.00 88.00 172 ALA A N 1
ATOM 1403 C CA . ALA A 1 172 ? 0.018 3.467 -12.186 1.00 88.00 172 ALA A CA 1
ATOM 1404 C C . ALA A 1 172 ? -0.926 3.641 -13.389 1.00 88.00 172 ALA A C 1
ATOM 1406 O O . ALA A 1 172 ? -0.523 3.415 -14.523 1.0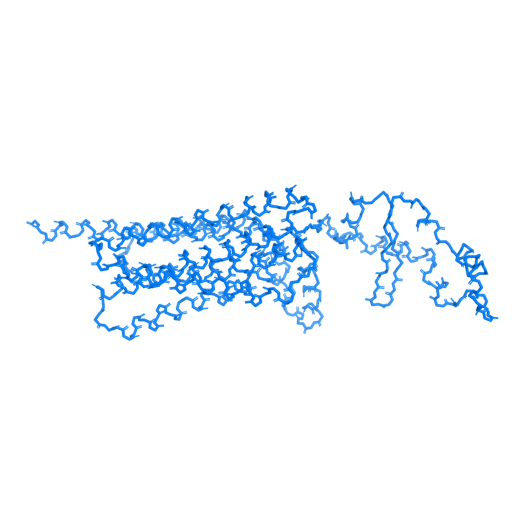0 88.00 172 ALA A O 1
ATOM 1407 N N . VAL A 1 173 ? -2.163 4.096 -13.156 1.00 84.69 173 VAL A N 1
ATOM 1408 C CA . VAL A 1 173 ? -3.157 4.306 -14.223 1.00 84.69 173 VAL A CA 1
ATOM 1409 C C . VAL A 1 173 ? -2.908 5.593 -15.019 1.00 84.69 173 VAL A C 1
ATOM 1411 O O . VAL A 1 173 ? -3.082 5.605 -16.234 1.00 84.69 173 VAL A O 1
ATOM 1414 N N . TYR A 1 174 ? -2.526 6.689 -14.357 1.00 82.06 174 TYR A N 1
ATOM 1415 C CA . TYR A 1 174 ? -2.462 8.020 -14.982 1.00 82.06 174 TYR A CA 1
ATOM 1416 C C . TYR A 1 174 ? -1.043 8.502 -15.319 1.00 82.06 174 TYR A C 1
ATOM 1418 O O . TYR A 1 174 ? -0.892 9.528 -15.980 1.00 82.06 174 TYR A O 1
ATOM 1426 N N . GLY A 1 175 ? 0.005 7.827 -14.838 1.00 80.81 175 GLY A N 1
ATOM 1427 C CA . GLY A 1 175 ? 1.412 8.183 -15.063 1.00 80.81 175 GLY A CA 1
ATOM 1428 C C . GLY A 1 175 ? 1.916 9.419 -14.298 1.00 80.81 175 GLY A C 1
ATOM 1429 O O . GLY A 1 175 ? 3.124 9.619 -14.188 1.00 80.81 175 GLY A O 1
ATOM 1430 N N . TYR A 1 176 ? 1.024 10.238 -13.728 1.00 78.88 176 TYR A N 1
ATOM 1431 C CA . TYR A 1 176 ? 1.357 11.420 -12.927 1.00 78.88 176 TYR A CA 1
ATOM 1432 C C . TYR A 1 176 ? 0.383 11.592 -11.759 1.00 78.88 176 TYR A C 1
ATOM 1434 O O . TYR A 1 176 ? -0.825 11.425 -11.919 1.00 78.88 176 TYR A O 1
ATOM 1442 N N . VAL A 1 177 ? 0.905 11.977 -10.589 1.00 82.38 177 VAL A N 1
ATOM 1443 C CA . VAL A 1 177 ? 0.102 12.074 -9.358 1.00 82.38 177 VAL A CA 1
ATOM 1444 C C . VAL A 1 177 ? 0.311 13.362 -8.550 1.00 82.38 177 VAL A C 1
ATOM 1446 O O . VAL A 1 177 ? -0.519 13.661 -7.702 1.00 82.38 177 VAL A O 1
ATOM 1449 N N . PHE A 1 178 ? 1.351 14.168 -8.801 1.00 74.94 178 PHE A N 1
ATOM 1450 C CA . PHE A 1 178 ? 1.794 15.221 -7.862 1.00 74.94 178 PHE A CA 1
ATOM 1451 C C . PHE A 1 178 ? 0.712 16.237 -7.451 1.00 74.94 178 PHE A C 1
ATOM 1453 O O . PHE A 1 178 ? 0.649 16.591 -6.277 1.00 74.94 178 PHE A O 1
ATOM 1460 N N . SER A 1 179 ? -0.169 16.677 -8.356 1.00 79.12 179 SER A N 1
ATOM 1461 C CA . SER A 1 179 ? -1.289 17.564 -7.988 1.00 79.12 179 SER A CA 1
ATOM 1462 C C . SER A 1 179 ? -2.466 16.835 -7.323 1.00 79.12 179 SER A C 1
ATOM 1464 O O . SER A 1 179 ? -3.233 17.443 -6.580 1.00 79.12 179 SER A O 1
ATOM 1466 N N . TRP A 1 180 ? -2.601 15.529 -7.556 1.00 88.81 180 TRP A N 1
ATOM 1467 C CA . TRP A 1 180 ? -3.709 14.702 -7.081 1.00 88.81 180 TRP A CA 1
ATOM 1468 C C . TRP A 1 180 ? -3.466 14.070 -5.713 1.00 88.81 180 TRP A C 1
ATOM 1470 O O . TRP A 1 180 ? -4.446 13.772 -5.036 1.00 88.81 180 TRP A O 1
ATOM 1480 N N . ILE A 1 181 ? -2.209 13.931 -5.265 1.00 92.19 181 ILE A N 1
ATOM 1481 C CA . ILE A 1 181 ? -1.891 13.434 -3.912 1.00 92.19 181 ILE A CA 1
ATOM 1482 C C . ILE A 1 181 ? -2.670 14.237 -2.865 1.00 92.19 181 ILE A C 1
ATOM 1484 O O . ILE A 1 181 ? -3.363 13.656 -2.038 1.00 92.19 181 ILE A O 1
ATOM 1488 N N . GLY A 1 182 ? -2.622 15.572 -2.937 1.00 93.56 182 GLY A N 1
ATOM 1489 C CA . GLY A 1 182 ? -3.312 16.433 -1.974 1.00 93.56 182 GLY A CA 1
ATOM 1490 C C . GLY A 1 182 ? -4.828 16.214 -1.946 1.00 93.56 182 GLY A C 1
ATOM 1491 O O . GLY A 1 182 ? -5.417 16.178 -0.871 1.00 93.56 182 GLY A O 1
ATOM 1492 N N . ILE A 1 183 ? -5.458 16.008 -3.108 1.00 94.88 183 ILE A N 1
ATOM 1493 C CA . ILE A 1 183 ? -6.907 15.768 -3.213 1.00 94.88 183 ILE A CA 1
ATOM 1494 C C . ILE A 1 183 ? -7.266 14.370 -2.693 1.00 94.88 183 ILE A C 1
ATOM 1496 O O . ILE A 1 183 ? -8.255 14.220 -1.978 1.00 94.88 183 ILE A O 1
ATOM 1500 N N . LEU A 1 184 ? -6.461 13.352 -3.013 1.00 95.50 184 LEU A N 1
ATOM 1501 C CA . LEU A 1 184 ? -6.656 11.980 -2.538 1.00 95.50 184 LEU A CA 1
ATOM 1502 C C . LEU A 1 184 ? -6.554 11.904 -1.014 1.00 95.50 184 LEU A C 1
ATOM 1504 O O . LEU A 1 184 ? -7.464 11.369 -0.379 1.00 95.50 184 LEU A O 1
ATOM 1508 N N . VAL A 1 185 ? -5.514 12.518 -0.443 1.00 95.88 185 VAL A N 1
ATOM 1509 C CA . VAL A 1 185 ? -5.306 12.599 1.008 1.00 95.88 185 VAL A CA 1
ATOM 1510 C C . VAL A 1 185 ? -6.415 13.423 1.665 1.00 95.88 185 VAL A C 1
ATOM 1512 O O . VAL A 1 185 ? -6.962 13.015 2.685 1.00 95.88 185 VAL A O 1
ATOM 1515 N N . ALA A 1 186 ? -6.820 14.556 1.079 1.00 96.88 186 ALA A N 1
ATOM 1516 C CA . ALA A 1 186 ? -7.934 15.349 1.601 1.00 96.88 186 ALA A CA 1
ATOM 1517 C C . ALA A 1 186 ? -9.253 14.561 1.596 1.00 96.88 186 ALA A C 1
ATOM 1519 O O . ALA A 1 186 ? -10.021 14.640 2.553 1.00 96.88 186 ALA A O 1
ATOM 1520 N N . SER A 1 187 ? -9.504 13.769 0.552 1.00 97.75 187 SER A N 1
ATOM 1521 C CA . SER A 1 187 ? -10.676 12.899 0.457 1.00 97.75 187 SER A CA 1
ATOM 1522 C C . SER A 1 187 ? -10.654 11.792 1.516 1.00 97.75 187 SER A C 1
ATOM 1524 O O . SER A 1 187 ? -11.666 11.580 2.185 1.00 97.75 187 SER A O 1
ATOM 1526 N N . PHE A 1 188 ? -9.495 11.164 1.745 1.00 98.12 188 PHE A N 1
ATOM 1527 C CA . PHE A 1 188 ? -9.295 10.212 2.838 1.00 98.12 188 PHE A CA 1
ATOM 1528 C C . PHE A 1 188 ? -9.569 10.860 4.203 1.00 98.12 188 PHE A C 1
ATOM 1530 O O . PHE A 1 188 ? -10.342 10.333 5.002 1.00 98.12 188 PHE A O 1
ATOM 1537 N N . MET A 1 189 ? -8.998 12.040 4.459 1.00 97.62 189 MET A N 1
ATOM 1538 C CA . MET A 1 189 ? -9.170 12.767 5.722 1.00 97.62 189 MET A CA 1
ATOM 1539 C C . MET A 1 189 ? -10.618 13.217 5.943 1.00 97.62 189 MET A C 1
ATOM 1541 O O . MET A 1 189 ? -11.134 13.103 7.055 1.00 97.62 189 MET A O 1
ATOM 1545 N N . ALA A 1 190 ? -11.304 13.668 4.890 1.00 98.19 190 ALA A N 1
ATOM 1546 C CA . ALA A 1 190 ? -12.732 13.972 4.936 1.00 98.19 190 ALA A CA 1
ATOM 1547 C C . ALA A 1 190 ? -13.552 12.719 5.276 1.00 98.19 190 ALA A C 1
ATOM 1549 O O . ALA A 1 190 ? -14.430 12.772 6.136 1.00 98.19 190 ALA A O 1
ATOM 1550 N N . GLY A 1 191 ? -13.213 11.579 4.667 1.00 97.81 191 GLY A N 1
ATOM 1551 C CA . GLY A 1 191 ? -13.770 10.274 5.007 1.00 97.81 191 GLY A CA 1
ATOM 1552 C C . GLY A 1 191 ? -13.586 9.943 6.482 1.00 97.81 191 GLY A C 1
ATOM 1553 O O . GLY A 1 191 ? -14.563 9.654 7.168 1.00 97.81 191 GLY A O 1
ATOM 1554 N N . ALA A 1 192 ? -12.362 10.060 6.999 1.00 97.12 192 ALA A N 1
ATOM 1555 C CA . ALA A 1 192 ? -12.039 9.782 8.397 1.00 97.12 192 ALA A CA 1
ATOM 1556 C C . ALA A 1 192 ? -12.800 10.682 9.377 1.00 97.12 192 ALA A C 1
ATOM 1558 O O . ALA A 1 192 ? -13.358 10.186 10.359 1.00 97.12 192 ALA A O 1
ATOM 1559 N N . ALA A 1 193 ? -12.901 11.980 9.080 1.00 97.38 193 ALA A N 1
ATOM 1560 C CA . ALA A 1 193 ? -13.702 12.917 9.859 1.00 97.38 193 ALA A CA 1
ATOM 1561 C C . ALA A 1 193 ? -15.192 12.528 9.854 1.00 97.38 193 ALA A C 1
ATOM 1563 O O . ALA A 1 193 ? -15.815 12.441 10.915 1.00 97.38 193 ALA A O 1
ATOM 1564 N N . CYS A 1 194 ? -15.759 12.220 8.682 1.00 97.31 194 CYS A N 1
ATOM 1565 C CA . CYS A 1 194 ? -17.135 11.739 8.562 1.00 97.31 194 CYS A CA 1
ATOM 1566 C C . CYS A 1 194 ? -17.354 10.423 9.323 1.00 97.31 194 CYS A C 1
ATOM 1568 O O . CYS A 1 194 ? -18.338 10.298 10.050 1.00 97.31 194 CYS A O 1
ATOM 1570 N N . GLY A 1 195 ? -16.432 9.466 9.215 1.00 96.19 195 GLY A N 1
ATOM 1571 C CA . GLY A 1 195 ? -16.481 8.195 9.937 1.00 96.19 195 GLY A CA 1
ATOM 1572 C C . GLY A 1 195 ? -16.485 8.390 11.452 1.00 96.19 195 GLY A C 1
ATOM 1573 O O . GLY A 1 195 ? -17.304 7.794 12.153 1.00 96.19 195 GLY A O 1
ATOM 1574 N N . ALA A 1 196 ? -15.647 9.292 11.965 1.00 94.88 196 ALA A N 1
ATOM 1575 C CA . ALA A 1 196 ? -15.615 9.614 13.387 1.00 94.88 196 ALA A CA 1
ATOM 1576 C C . ALA A 1 196 ? -16.932 10.254 13.878 1.00 94.88 196 ALA A C 1
ATOM 1578 O O . ALA A 1 196 ? -17.442 9.896 14.946 1.00 94.88 196 ALA A O 1
ATOM 1579 N N . LEU A 1 197 ? -17.527 11.158 13.091 1.00 95.06 197 LEU A N 1
ATOM 1580 C CA . LEU A 1 197 ? -18.828 11.771 13.395 1.00 95.06 197 LEU A CA 1
ATOM 1581 C C . LEU A 1 197 ? -19.967 10.740 13.383 1.00 95.06 197 LEU A C 1
ATOM 1583 O O . LEU A 1 197 ? -20.786 10.698 14.307 1.00 95.06 197 LEU A O 1
ATOM 1587 N N . VAL A 1 198 ? -20.004 9.873 12.367 1.00 93.75 198 VAL A N 1
ATOM 1588 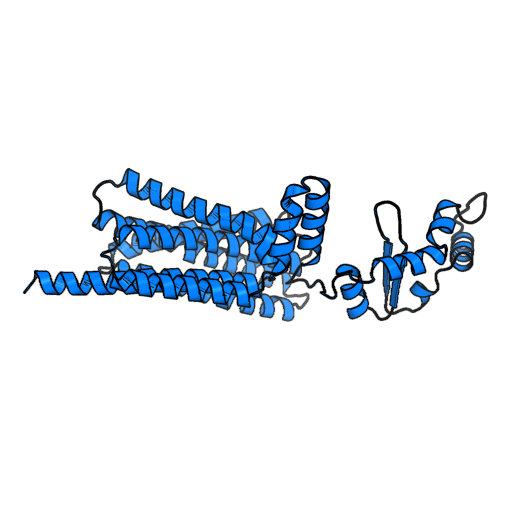C CA . VAL A 1 198 ? -20.993 8.789 12.253 1.00 93.75 198 VAL A CA 1
ATOM 1589 C C . VAL A 1 198 ? -20.866 7.823 13.428 1.00 93.75 198 VAL A C 1
ATOM 1591 O O . VAL A 1 198 ? -21.869 7.486 14.053 1.00 93.75 198 VAL A O 1
ATOM 1594 N N . ALA A 1 199 ? -19.648 7.429 13.801 1.00 92.25 199 ALA A N 1
ATOM 1595 C CA . ALA A 1 199 ? -19.423 6.574 14.961 1.00 92.25 199 ALA A CA 1
ATOM 1596 C C . ALA A 1 199 ? -19.906 7.235 16.262 1.00 92.25 199 ALA A C 1
ATOM 1598 O O . ALA A 1 199 ? -20.611 6.606 17.049 1.00 92.25 199 ALA A O 1
ATOM 1599 N N . THR A 1 200 ? -19.598 8.517 16.466 1.00 90.88 200 THR A N 1
ATOM 1600 C CA . THR A 1 200 ? -19.991 9.265 17.673 1.00 90.88 200 THR A CA 1
ATOM 1601 C C . THR A 1 200 ? -21.508 9.392 17.807 1.00 90.88 200 THR A C 1
ATOM 1603 O O . THR A 1 200 ? -22.070 9.143 18.873 1.00 90.88 200 THR A O 1
ATOM 1606 N N . THR A 1 201 ? -22.196 9.707 16.711 1.00 89.44 201 THR A N 1
ATOM 1607 C CA . THR A 1 201 ? -23.664 9.797 16.696 1.00 89.44 201 THR A CA 1
ATOM 1608 C C . THR A 1 201 ? -24.334 8.429 16.847 1.00 89.44 201 THR A C 1
ATOM 1610 O O . THR A 1 201 ? -25.346 8.311 17.542 1.00 89.44 201 THR A O 1
ATOM 1613 N N . ALA A 1 202 ? -23.761 7.373 16.263 1.00 86.56 202 ALA A N 1
ATOM 1614 C CA . ALA A 1 202 ? -24.253 6.006 16.412 1.00 86.56 202 ALA A CA 1
ATOM 1615 C C . ALA A 1 202 ? -24.101 5.484 17.853 1.00 86.56 202 ALA A C 1
ATOM 1617 O O . ALA A 1 202 ? -25.001 4.804 18.353 1.00 86.56 202 ALA A O 1
ATOM 1618 N N . MET A 1 203 ? -23.017 5.845 18.552 1.00 85.31 203 MET A N 1
ATOM 1619 C CA . MET A 1 203 ? -22.804 5.484 19.962 1.00 85.31 203 MET A CA 1
ATOM 1620 C C . MET A 1 203 ? -23.901 6.023 20.884 1.00 85.31 203 MET A C 1
ATOM 1622 O O . MET A 1 203 ? -24.313 5.317 21.800 1.00 85.31 203 MET A O 1
ATOM 1626 N N . ALA A 1 204 ? -24.444 7.214 20.609 1.00 78.94 204 ALA A N 1
ATOM 1627 C CA . ALA A 1 204 ? -25.548 7.776 21.391 1.00 78.94 204 ALA A CA 1
ATOM 1628 C C . ALA A 1 204 ? -26.847 6.947 21.298 1.00 78.94 204 ALA A C 1
ATOM 1630 O O . ALA A 1 204 ? -27.709 7.042 22.169 1.00 78.94 204 ALA A O 1
ATOM 1631 N N . ARG A 1 205 ? -27.003 6.131 20.245 1.00 77.69 205 ARG A N 1
ATOM 1632 C CA . ARG A 1 205 ? -28.218 5.338 19.980 1.00 77.69 205 ARG A CA 1
ATOM 1633 C C . ARG A 1 205 ? -28.052 3.843 20.267 1.00 77.69 205 ARG A C 1
ATOM 1635 O O . ARG A 1 205 ? -29.044 3.150 20.486 1.00 77.69 205 ARG A O 1
ATOM 1642 N N . ILE A 1 206 ? -26.826 3.319 20.247 1.00 79.06 206 ILE A N 1
ATOM 1643 C CA . ILE A 1 206 ? -26.555 1.876 20.281 1.00 79.06 206 ILE A CA 1
ATOM 1644 C C . ILE A 1 206 ? -26.097 1.427 21.671 1.00 79.06 206 ILE A C 1
ATOM 1646 O O . ILE A 1 206 ? -25.065 1.851 22.179 1.00 79.06 206 ILE A O 1
ATOM 1650 N N . LYS A 1 207 ? -26.813 0.456 22.254 1.00 73.00 207 LYS A N 1
ATOM 1651 C CA . LYS A 1 207 ? -26.471 -0.123 23.567 1.00 73.00 207 LYS A CA 1
ATOM 1652 C C . LYS A 1 207 ? -25.199 -0.987 23.557 1.00 73.00 207 LYS A C 1
ATOM 1654 O O . LYS A 1 207 ? -24.550 -1.122 24.589 1.00 73.00 207 LYS A O 1
ATOM 1659 N N . ASN A 1 208 ? -24.834 -1.585 22.417 1.00 82.00 208 ASN A N 1
ATOM 1660 C CA . ASN A 1 208 ? -23.702 -2.515 22.306 1.00 82.00 208 ASN A CA 1
ATOM 1661 C C . ASN A 1 208 ? -22.572 -1.968 21.412 1.00 82.00 208 ASN A C 1
ATOM 1663 O O . ASN A 1 208 ? -22.423 -2.369 20.258 1.00 82.00 208 ASN A O 1
ATOM 1667 N N . CYS A 1 209 ? -21.766 -1.062 21.973 1.00 84.88 209 CYS A N 1
ATOM 1668 C CA . CYS A 1 209 ? -20.612 -0.451 21.299 1.00 84.88 209 CYS A CA 1
ATOM 1669 C C . CYS A 1 209 ? -19.576 -1.492 20.825 1.00 84.88 209 CYS A C 1
ATOM 1671 O O . CYS A 1 209 ? -18.993 -1.351 19.753 1.00 84.88 209 CYS A O 1
ATOM 1673 N N . LEU A 1 210 ? -19.413 -2.601 21.559 1.00 84.81 210 LEU A N 1
ATOM 1674 C CA . LEU A 1 210 ? -18.459 -3.649 21.191 1.00 84.81 210 LEU A CA 1
ATOM 1675 C C . LEU A 1 210 ? -18.845 -4.327 19.874 1.00 84.81 210 LEU A C 1
ATOM 1677 O O . LEU A 1 210 ? -17.989 -4.535 19.020 1.00 84.81 210 LEU A O 1
ATOM 1681 N N . LYS A 1 211 ? -20.133 -4.640 19.679 1.00 87.88 211 LYS A N 1
ATOM 1682 C CA . LYS A 1 211 ? -20.608 -5.241 18.423 1.00 87.88 211 LYS A CA 1
ATOM 1683 C C . LYS A 1 211 ? -20.343 -4.323 17.227 1.00 87.88 211 LYS A C 1
ATOM 1685 O O . LYS A 1 211 ? -19.945 -4.808 16.173 1.00 87.88 211 LYS A O 1
ATOM 1690 N N . LEU A 1 212 ? -20.539 -3.016 17.403 1.00 89.88 212 LEU A N 1
ATOM 1691 C CA . LEU A 1 212 ? -20.255 -2.026 16.365 1.00 89.88 212 LEU A CA 1
ATOM 1692 C C . LEU A 1 212 ? -18.752 -1.956 16.051 1.00 89.88 212 LEU A C 1
ATOM 1694 O O . LEU A 1 212 ? -18.382 -1.931 14.886 1.00 89.88 212 LEU A O 1
ATOM 1698 N N . PHE A 1 213 ? -17.894 -2.013 17.070 1.00 91.25 213 PHE A N 1
ATOM 1699 C CA . PHE A 1 213 ? -16.440 -2.055 16.894 1.00 91.25 213 PHE A CA 1
ATOM 1700 C C . PHE A 1 213 ? -15.951 -3.328 16.180 1.00 91.25 213 PHE A C 1
ATOM 1702 O O . PHE A 1 213 ? -15.108 -3.272 15.294 1.00 91.25 213 PHE A O 1
ATOM 1709 N N . VAL A 1 214 ? -16.522 -4.491 16.502 1.00 92.00 214 VAL A N 1
ATOM 1710 C CA . VAL A 1 214 ? -16.227 -5.738 15.773 1.00 92.00 214 VAL A CA 1
ATOM 1711 C C . VAL A 1 214 ? -16.695 -5.646 14.317 1.00 92.00 214 VAL A C 1
ATOM 1713 O O . VAL A 1 214 ? -16.007 -6.123 13.419 1.00 92.00 214 VAL A O 1
ATOM 1716 N N . LEU A 1 215 ? -17.840 -5.008 14.058 1.00 93.56 215 LEU A N 1
ATOM 1717 C CA . LEU A 1 215 ? -18.331 -4.808 12.696 1.00 93.56 215 LEU A CA 1
ATOM 1718 C C . LEU A 1 215 ? -17.398 -3.905 11.877 1.00 93.56 215 LEU A C 1
ATOM 1720 O O . LEU A 1 215 ? -17.158 -4.199 10.708 1.00 93.56 215 LEU A O 1
ATOM 1724 N N . THR A 1 216 ? -16.844 -2.843 12.469 1.00 93.38 216 THR A N 1
ATOM 1725 C CA . THR A 1 216 ? -15.878 -1.981 11.771 1.00 93.38 216 THR A CA 1
ATOM 1726 C C . THR A 1 216 ? -14.551 -2.698 11.517 1.00 93.38 216 THR A C 1
ATOM 1728 O O . THR A 1 216 ? -13.979 -2.529 10.446 1.00 93.38 216 THR A O 1
ATOM 1731 N N . GLU A 1 217 ? -14.076 -3.550 12.430 1.00 95.00 217 GLU A N 1
ATOM 1732 C CA . GLU A 1 217 ? -12.926 -4.442 12.186 1.00 95.00 217 GLU A CA 1
ATOM 1733 C C . GLU A 1 217 ? -13.151 -5.374 10.988 1.00 95.00 217 GLU A C 1
ATOM 1735 O O . GLU A 1 217 ? -12.292 -5.486 10.107 1.00 95.00 217 GLU A O 1
ATOM 1740 N N . VAL A 1 218 ? -14.326 -6.007 10.916 1.00 96.44 218 VAL A N 1
ATOM 1741 C CA . VAL A 1 218 ? -14.706 -6.850 9.774 1.00 96.44 218 VAL A CA 1
ATOM 1742 C C . VAL A 1 218 ? -14.769 -6.020 8.494 1.00 96.44 218 VAL A C 1
ATOM 1744 O O . VAL A 1 218 ? -14.208 -6.432 7.485 1.00 96.44 218 VAL A O 1
ATOM 1747 N N . ALA A 1 219 ? -15.381 -4.834 8.531 1.00 96.56 219 ALA A N 1
ATOM 1748 C CA . ALA A 1 219 ? -15.494 -3.965 7.363 1.00 96.56 219 ALA A CA 1
ATOM 1749 C C . ALA A 1 219 ? -14.121 -3.533 6.820 1.00 96.56 219 ALA A C 1
ATOM 1751 O O . ALA A 1 219 ? -13.890 -3.630 5.618 1.00 96.56 219 ALA A O 1
ATOM 1752 N N . VAL A 1 220 ? -13.186 -3.137 7.693 1.00 96.81 220 VAL A N 1
ATOM 1753 C CA . VAL A 1 220 ? -11.800 -2.800 7.314 1.00 96.81 220 VAL A CA 1
ATOM 1754 C C . VAL A 1 220 ? -11.078 -4.018 6.726 1.00 96.81 220 VAL A C 1
ATOM 1756 O O . VAL A 1 220 ? -10.390 -3.905 5.713 1.00 96.81 220 VAL A O 1
ATOM 1759 N N . THR A 1 221 ? -11.270 -5.201 7.314 1.00 96.94 221 THR A N 1
ATOM 1760 C CA . THR A 1 221 ? -10.690 -6.458 6.812 1.00 96.94 221 THR A CA 1
ATOM 1761 C C . THR A 1 221 ? -11.220 -6.804 5.417 1.00 96.94 221 THR A C 1
ATOM 1763 O O . THR A 1 221 ? -10.444 -7.090 4.505 1.00 96.94 221 THR A O 1
ATOM 1766 N N . CYS A 1 222 ? -12.540 -6.741 5.223 1.00 97.12 222 CYS A N 1
ATOM 1767 C CA . CYS A 1 222 ? -13.186 -6.987 3.936 1.00 97.12 222 CYS A CA 1
ATOM 1768 C C . CYS A 1 222 ? -12.751 -5.964 2.885 1.00 97.12 222 CYS A C 1
ATOM 1770 O O . CYS A 1 222 ? -12.455 -6.348 1.756 1.00 97.12 222 CYS A O 1
ATOM 1772 N N . PHE A 1 223 ? -12.661 -4.685 3.258 1.00 97.12 223 PHE A N 1
ATOM 1773 C CA . PHE A 1 223 ? -12.157 -3.635 2.378 1.00 97.12 223 PHE A CA 1
ATOM 1774 C C . PHE A 1 223 ? -10.720 -3.923 1.936 1.00 97.12 223 PHE A C 1
ATOM 1776 O O . PHE A 1 223 ? -10.426 -3.817 0.751 1.00 97.12 223 PHE A O 1
ATOM 1783 N N . SER A 1 224 ? -9.860 -4.394 2.844 1.00 96.88 224 SER A N 1
ATOM 1784 C CA . SER A 1 224 ? -8.484 -4.785 2.521 1.00 96.88 224 SER A CA 1
ATOM 1785 C C . SER A 1 224 ? -8.414 -5.845 1.422 1.00 96.88 224 SER A C 1
ATOM 1787 O O . SER A 1 224 ? -7.600 -5.735 0.513 1.00 96.88 224 SER A O 1
ATOM 1789 N N . PHE A 1 225 ? -9.269 -6.869 1.464 1.00 96.38 225 PHE A N 1
ATOM 1790 C CA . PHE A 1 225 ? -9.291 -7.907 0.426 1.00 96.38 225 PHE A CA 1
ATOM 1791 C C . PHE A 1 225 ? -10.025 -7.474 -0.850 1.00 96.38 225 PHE A C 1
ATOM 1793 O O . PHE A 1 225 ? -9.668 -7.919 -1.939 1.00 96.38 225 PHE A O 1
ATOM 1800 N N . GLY A 1 226 ? -11.032 -6.606 -0.733 1.00 95.12 226 GLY A N 1
ATOM 1801 C CA . GLY A 1 226 ? -11.814 -6.105 -1.864 1.00 95.12 226 GLY A CA 1
ATOM 1802 C C . GLY A 1 226 ? -11.097 -5.031 -2.684 1.00 95.12 226 GLY A C 1
ATOM 1803 O O . GLY A 1 226 ? -11.237 -5.006 -3.905 1.00 95.12 226 GLY A O 1
ATOM 1804 N N . LEU A 1 227 ? -10.293 -4.179 -2.041 1.00 94.94 227 LEU A N 1
ATOM 1805 C CA . LEU A 1 227 ? -9.561 -3.081 -2.676 1.00 94.94 227 LEU A CA 1
ATOM 1806 C C . LEU A 1 227 ? -8.751 -3.510 -3.914 1.00 94.94 227 LEU A C 1
ATOM 1808 O O . LEU A 1 227 ? -8.949 -2.897 -4.964 1.00 94.94 227 LEU A O 1
ATOM 1812 N N . PRO A 1 228 ? -7.892 -4.552 -3.870 1.00 94.12 228 PRO A N 1
ATOM 1813 C CA . PRO A 1 228 ? -7.156 -4.977 -5.056 1.00 94.12 228 PRO A CA 1
ATOM 1814 C C . PRO A 1 228 ? -8.099 -5.395 -6.186 1.00 94.12 228 PRO A C 1
ATOM 1816 O O . PRO A 1 228 ? -7.891 -4.985 -7.321 1.00 94.12 228 PRO A O 1
ATOM 1819 N N . VAL A 1 229 ? -9.173 -6.133 -5.893 1.00 93.00 229 VAL A N 1
ATOM 1820 C CA . VAL A 1 229 ? -10.140 -6.581 -6.911 1.00 93.00 229 VAL A CA 1
ATOM 1821 C C . VAL A 1 229 ? -10.770 -5.389 -7.632 1.00 93.00 229 VAL A C 1
ATOM 1823 O O . VAL A 1 229 ? -10.821 -5.368 -8.861 1.00 93.00 229 VAL A O 1
ATOM 1826 N N . VAL A 1 230 ? -11.192 -4.372 -6.875 1.00 91.81 230 VAL A N 1
ATOM 1827 C CA . VAL A 1 230 ? -11.779 -3.145 -7.429 1.00 91.81 230 VAL A CA 1
ATOM 1828 C C . VAL A 1 230 ? -10.765 -2.393 -8.295 1.00 91.81 230 VAL A C 1
ATOM 1830 O O . VAL A 1 230 ? -11.103 -1.965 -9.396 1.00 91.81 230 VAL A O 1
ATOM 1833 N N . LEU A 1 231 ? -9.516 -2.264 -7.841 1.00 90.56 231 LEU A N 1
ATOM 1834 C CA . LEU A 1 231 ? -8.472 -1.543 -8.577 1.00 90.56 231 LEU A CA 1
ATOM 1835 C C . LEU A 1 231 ? -8.036 -2.271 -9.859 1.00 90.56 231 LEU A C 1
ATOM 1837 O O . LEU A 1 231 ? -7.822 -1.621 -10.881 1.00 90.56 231 LEU A O 1
ATOM 1841 N N . PHE A 1 232 ? -7.968 -3.605 -9.851 1.00 88.62 232 PHE A N 1
ATOM 1842 C CA . PHE A 1 232 ? -7.709 -4.393 -11.062 1.00 88.62 232 PHE A CA 1
ATOM 1843 C C . PHE A 1 232 ? -8.849 -4.284 -12.077 1.00 88.62 232 PHE A C 1
ATOM 1845 O O . PHE A 1 232 ? -8.594 -4.115 -13.268 1.00 88.62 232 PHE A O 1
ATOM 1852 N N . ALA A 1 233 ? -10.103 -4.348 -11.619 1.00 87.19 233 ALA A N 1
ATOM 1853 C CA . ALA A 1 233 ? -11.261 -4.160 -12.492 1.00 87.19 233 ALA A CA 1
ATOM 1854 C C . ALA A 1 233 ? -11.246 -2.769 -13.144 1.00 87.19 233 ALA A C 1
ATOM 1856 O O . ALA A 1 233 ? -11.506 -2.637 -14.338 1.00 87.19 233 ALA A O 1
ATOM 1857 N N . LEU A 1 234 ? -10.868 -1.747 -12.371 1.00 84.38 234 LEU A N 1
ATOM 1858 C CA . LEU A 1 234 ? -10.757 -0.373 -12.844 1.00 84.38 234 LEU A CA 1
ATOM 1859 C C . LEU A 1 234 ? -9.653 -0.191 -13.890 1.00 84.38 234 LEU A C 1
ATOM 1861 O O . LEU A 1 234 ? -9.844 0.545 -14.850 1.00 84.38 234 LEU A O 1
ATOM 1865 N N . HIS A 1 235 ? -8.518 -0.867 -13.711 1.00 82.38 235 HIS A N 1
ATOM 1866 C CA . HIS A 1 235 ? -7.403 -0.827 -14.655 1.00 82.38 235 HIS A CA 1
ATOM 1867 C C . HIS A 1 235 ? -7.732 -1.518 -15.985 1.00 82.38 235 HIS A C 1
ATOM 1869 O O . HIS A 1 235 ? -7.394 -1.004 -17.043 1.00 82.38 235 HIS A O 1
ATOM 1875 N N . ASN A 1 236 ? -8.436 -2.652 -15.963 1.00 80.94 236 ASN A N 1
ATOM 1876 C CA . ASN A 1 236 ? -8.766 -3.383 -17.193 1.00 80.94 236 ASN A CA 1
ATOM 1877 C C . ASN A 1 236 ? -9.930 -2.760 -17.986 1.00 80.94 236 ASN A C 1
ATOM 1879 O O . ASN A 1 236 ? -10.036 -2.989 -19.186 1.00 80.94 236 ASN A O 1
ATOM 1883 N N . GLY A 1 237 ? -10.811 -1.994 -17.332 1.00 73.06 237 GLY A N 1
ATOM 1884 C CA . GLY A 1 237 ? -11.973 -1.342 -17.954 1.00 73.06 237 GLY A CA 1
ATOM 1885 C C . GLY A 1 237 ? -11.707 0.061 -18.516 1.00 73.06 237 GLY A C 1
ATOM 1886 O O . GLY A 1 237 ? -12.647 0.844 -18.653 1.00 73.06 237 GLY A O 1
ATOM 1887 N N . LEU A 1 238 ? -10.443 0.420 -18.764 1.00 67.44 238 LEU A N 1
ATOM 1888 C CA . LEU A 1 238 ? -10.036 1.755 -19.213 1.00 67.44 238 LEU A CA 1
ATOM 1889 C C . LEU A 1 238 ? -10.376 1.998 -20.695 1.00 67.44 238 LEU A C 1
ATOM 1891 O O . LEU A 1 238 ? -9.542 1.782 -21.569 1.00 67.44 238 LEU A O 1
ATOM 1895 N N . ASP A 1 239 ? -11.565 2.545 -20.960 1.00 64.62 239 ASP A N 1
ATOM 1896 C CA . ASP A 1 239 ? -11.869 3.236 -22.221 1.00 64.62 239 ASP A CA 1
ATOM 1897 C C . ASP A 1 239 ? -11.572 4.743 -22.110 1.00 64.62 239 ASP A C 1
ATOM 1899 O O . ASP A 1 239 ? -11.796 5.373 -21.071 1.00 64.62 239 ASP A O 1
ATOM 1903 N N . ALA A 1 240 ? -11.105 5.356 -23.205 1.00 60.19 240 ALA A N 1
ATOM 1904 C CA . ALA A 1 240 ? -10.650 6.754 -23.243 1.00 60.19 240 ALA A CA 1
ATOM 1905 C C . ALA A 1 240 ? -11.720 7.796 -22.838 1.00 60.19 240 ALA A C 1
ATOM 1907 O O . ALA A 1 240 ? -11.383 8.915 -22.452 1.00 60.19 240 ALA A O 1
ATOM 1908 N N . SER A 1 241 ? -13.007 7.443 -22.882 1.00 62.22 241 SER A N 1
ATOM 1909 C CA . SER A 1 241 ? -14.125 8.289 -22.440 1.00 62.22 241 SER A CA 1
ATOM 1910 C C . SER A 1 241 ? -14.393 8.226 -20.924 1.00 62.22 241 SER A C 1
ATOM 1912 O O . SER A 1 241 ? -15.096 9.085 -20.392 1.00 62.22 241 SER A O 1
ATOM 1914 N N . GLY A 1 242 ? -13.816 7.255 -20.202 1.00 72.12 242 GLY A N 1
ATOM 1915 C CA . GLY A 1 242 ? -14.094 6.974 -18.787 1.00 72.12 242 GLY A CA 1
ATOM 1916 C C . GLY A 1 242 ? -13.173 7.658 -17.769 1.00 72.12 242 GLY A C 1
ATOM 1917 O O . GLY A 1 242 ? -13.418 7.563 -16.567 1.00 72.12 242 GLY A O 1
ATOM 1918 N N . PHE A 1 243 ? -12.131 8.378 -18.197 1.00 77.25 243 PHE A N 1
ATOM 1919 C CA . PHE A 1 243 ? -11.102 8.899 -17.283 1.00 77.25 243 PHE A CA 1
ATOM 1920 C C . PHE A 1 243 ? -11.644 9.793 -16.154 1.00 77.25 243 PHE A C 1
ATOM 1922 O O . PHE A 1 243 ? -11.176 9.707 -15.021 1.00 77.25 243 PHE A O 1
ATOM 1929 N N . VAL A 1 244 ? -12.650 10.636 -16.409 1.00 82.00 244 VAL A N 1
ATOM 1930 C CA . VAL A 1 244 ? -13.245 11.484 -15.353 1.00 82.00 244 VAL A CA 1
ATOM 1931 C C . VAL A 1 244 ? -13.992 10.638 -14.320 1.00 82.00 244 VAL A C 1
ATOM 1933 O O . VAL A 1 244 ? -13.839 10.855 -13.117 1.00 82.00 244 VAL A O 1
ATOM 1936 N N . PHE A 1 245 ? -14.755 9.644 -14.778 1.00 84.81 245 PHE A N 1
ATOM 1937 C CA . PHE A 1 245 ? -15.497 8.733 -13.909 1.00 84.81 245 PHE A CA 1
ATOM 1938 C C . PHE A 1 245 ? -14.554 7.938 -12.997 1.00 84.81 245 PHE A C 1
ATOM 1940 O O . PHE A 1 245 ? -14.773 7.854 -11.791 1.00 84.81 245 PHE A O 1
ATOM 1947 N N . ILE A 1 246 ? -13.449 7.442 -13.554 1.00 85.88 246 ILE A N 1
ATOM 1948 C CA . ILE A 1 246 ? -12.428 6.689 -12.821 1.00 85.88 246 ILE A CA 1
ATOM 1949 C C . ILE A 1 246 ? -11.785 7.550 -11.726 1.00 85.88 246 ILE A C 1
ATOM 1951 O O . ILE A 1 246 ? -11.616 7.075 -10.606 1.00 85.88 246 ILE A O 1
ATOM 1955 N N . ARG A 1 247 ? -11.477 8.828 -11.995 1.00 88.88 247 ARG A N 1
ATOM 1956 C CA . ARG A 1 247 ? -10.953 9.750 -10.964 1.00 88.88 247 ARG A CA 1
ATOM 1957 C C . ARG A 1 247 ? -11.925 9.916 -9.801 1.00 88.88 247 ARG A C 1
ATOM 1959 O O . ARG A 1 247 ? -11.515 9.808 -8.647 1.00 88.88 247 ARG A O 1
ATOM 1966 N N . MET A 1 248 ? -13.203 10.148 -10.100 1.00 90.25 248 MET A N 1
ATOM 1967 C CA . MET A 1 248 ? -14.240 10.294 -9.074 1.00 90.25 248 MET A CA 1
ATOM 1968 C C . MET A 1 248 ? -14.422 9.009 -8.266 1.00 90.25 248 MET A C 1
ATOM 1970 O O . MET A 1 248 ? -14.591 9.070 -7.050 1.00 90.25 248 MET A O 1
ATOM 1974 N N . LEU A 1 249 ? -14.326 7.847 -8.914 1.00 91.69 249 LEU A N 1
ATOM 1975 C CA . LEU A 1 249 ? -14.392 6.560 -8.234 1.00 91.69 249 LEU A CA 1
ATOM 1976 C C . LEU A 1 249 ? -13.191 6.341 -7.306 1.00 91.69 249 LEU A C 1
ATOM 1978 O O . LEU A 1 249 ? -13.381 5.901 -6.178 1.00 91.69 249 LEU A O 1
ATOM 1982 N N . ILE A 1 250 ? -11.971 6.686 -7.728 1.00 93.31 250 ILE A N 1
ATOM 1983 C CA . ILE A 1 250 ? -10.781 6.582 -6.869 1.00 93.31 250 ILE A CA 1
ATOM 1984 C C . ILE A 1 250 ? -10.892 7.528 -5.664 1.00 93.31 250 ILE A C 1
ATOM 1986 O O . ILE A 1 250 ? -10.574 7.123 -4.547 1.00 93.31 250 ILE A O 1
ATOM 1990 N N . LEU A 1 251 ? -11.402 8.752 -5.853 1.00 95.25 251 LEU A N 1
ATOM 1991 C CA . LEU A 1 251 ? -11.709 9.654 -4.737 1.00 95.25 251 LEU A CA 1
ATOM 1992 C C . LEU A 1 251 ? -12.741 9.040 -3.787 1.00 95.25 251 LEU A C 1
ATOM 1994 O O . LEU A 1 251 ? -12.550 9.067 -2.577 1.00 95.25 251 LEU A O 1
ATOM 1998 N N . LEU A 1 252 ? -13.801 8.428 -4.319 1.00 96.06 252 LEU A N 1
ATOM 1999 C CA . LEU A 1 252 ? -14.795 7.741 -3.499 1.00 96.06 252 LEU A CA 1
ATOM 2000 C C . LEU A 1 252 ? -14.180 6.572 -2.717 1.00 96.06 252 LEU A C 1
ATOM 2002 O O . LEU A 1 252 ? -14.476 6.413 -1.537 1.00 96.06 252 LEU A O 1
ATOM 2006 N N . ILE A 1 253 ? -13.299 5.780 -3.333 1.00 96.69 253 ILE A N 1
ATOM 2007 C CA . ILE A 1 253 ? -12.575 4.693 -2.656 1.00 96.69 253 ILE A CA 1
ATOM 2008 C C . ILE A 1 253 ? -11.687 5.257 -1.536 1.00 96.69 253 ILE A C 1
ATOM 2010 O O . ILE A 1 253 ? -11.674 4.696 -0.440 1.00 96.69 253 ILE A O 1
ATOM 2014 N N . SER A 1 254 ? -11.001 6.380 -1.777 1.00 97.25 254 SER A N 1
ATOM 2015 C CA . SER A 1 254 ? -10.206 7.088 -0.762 1.00 97.25 254 SER A CA 1
ATOM 2016 C C . SER A 1 254 ? -11.069 7.544 0.417 1.00 97.25 254 SER A C 1
ATOM 2018 O O . SER A 1 254 ? -10.770 7.243 1.574 1.00 97.25 254 SER A O 1
ATOM 2020 N N . PHE A 1 255 ? -12.206 8.175 0.124 1.00 98.19 255 PHE A N 1
ATOM 2021 C CA . PHE A 1 255 ? -13.180 8.591 1.127 1.00 98.19 255 PHE A CA 1
ATOM 2022 C C . PHE A 1 255 ? -13.723 7.407 1.939 1.00 98.19 255 PHE A C 1
ATOM 2024 O O . PHE A 1 255 ? -13.780 7.476 3.164 1.00 98.19 255 PHE A O 1
ATOM 2031 N N . VAL A 1 256 ? -14.101 6.304 1.284 1.00 97.88 256 VAL A N 1
ATOM 2032 C CA . VAL A 1 256 ? -14.614 5.097 1.956 1.00 97.88 256 VAL A CA 1
ATOM 2033 C C . VAL A 1 256 ? -13.541 4.465 2.841 1.00 97.88 256 VAL A C 1
ATOM 2035 O O . VAL A 1 256 ? -13.842 4.100 3.975 1.00 97.88 256 VAL A O 1
ATOM 2038 N N . SER A 1 257 ? -12.298 4.383 2.362 1.00 97.38 257 SER A N 1
ATOM 2039 C CA . SER A 1 257 ? -11.155 3.911 3.151 1.00 97.38 257 SER A CA 1
ATOM 2040 C C . SER A 1 257 ? -11.016 4.712 4.448 1.00 97.38 257 SER A C 1
ATOM 2042 O O . SER A 1 257 ? -11.050 4.137 5.539 1.00 97.38 257 SER A O 1
ATOM 2044 N N . GLY A 1 258 ? -10.978 6.044 4.331 1.00 97.38 258 GLY A N 1
ATOM 2045 C CA . GLY A 1 258 ? -10.905 6.945 5.477 1.00 97.38 258 GLY A CA 1
ATOM 2046 C C . GLY A 1 258 ? -12.105 6.808 6.409 1.00 97.38 258 GLY A C 1
ATOM 2047 O O . GLY A 1 258 ? -11.941 6.744 7.624 1.00 97.38 258 GLY A O 1
ATOM 2048 N N . LEU A 1 259 ? -13.319 6.694 5.866 1.00 97.38 259 LEU A N 1
ATOM 2049 C CA . LEU A 1 259 ? -14.542 6.519 6.651 1.00 97.38 259 LEU A CA 1
ATOM 2050 C C . LEU A 1 259 ? -14.492 5.252 7.502 1.00 97.38 259 LEU A C 1
ATOM 2052 O O . LEU A 1 259 ? -14.823 5.304 8.688 1.00 97.38 259 LEU A O 1
ATOM 2056 N N . LEU A 1 260 ? -14.045 4.130 6.936 1.00 96.31 260 LEU A N 1
ATOM 2057 C CA . LEU A 1 260 ? -13.941 2.862 7.656 1.00 96.31 260 LEU A CA 1
ATOM 2058 C C . LEU A 1 260 ? -12.914 2.928 8.792 1.00 96.31 260 LEU A C 1
ATOM 2060 O O . LEU A 1 260 ? -13.200 2.463 9.898 1.00 96.31 260 LEU A O 1
ATOM 2064 N N . THR A 1 261 ? -11.747 3.532 8.554 1.00 95.62 261 THR A N 1
ATOM 2065 C CA . THR A 1 261 ? -10.702 3.667 9.579 1.00 95.62 261 THR A CA 1
ATOM 2066 C C . THR A 1 261 ? -11.076 4.698 10.645 1.00 95.62 261 THR A C 1
ATOM 2068 O O . THR A 1 261 ? -10.919 4.436 11.838 1.00 95.62 261 THR A O 1
ATOM 2071 N N . GLY A 1 262 ? -11.660 5.833 10.249 1.00 95.00 262 GLY A N 1
ATOM 2072 C CA . GLY A 1 262 ? -12.061 6.921 11.147 1.00 95.00 262 GLY A CA 1
ATOM 2073 C C . GLY A 1 262 ? -13.179 6.548 12.122 1.00 95.00 262 GLY A C 1
ATOM 2074 O O . GLY A 1 262 ? -13.221 7.060 13.240 1.00 95.00 262 GLY A O 1
ATOM 2075 N N . CYS A 1 263 ? -14.044 5.593 11.759 1.00 94.56 263 CYS A N 1
ATOM 2076 C CA . CYS A 1 263 ? -15.065 5.064 12.669 1.00 94.56 263 CYS A CA 1
ATOM 2077 C C . CYS A 1 263 ? -14.476 4.413 13.931 1.00 94.56 263 CYS A C 1
ATOM 2079 O O . CYS A 1 263 ? -15.145 4.357 14.964 1.00 94.56 263 CYS A O 1
ATOM 2081 N N . GLN A 1 264 ? -13.259 3.868 13.867 1.00 92.50 264 GLN A N 1
ATOM 2082 C CA . GLN A 1 264 ? -12.743 3.024 14.942 1.00 92.50 264 GLN A CA 1
ATOM 2083 C C . GLN A 1 264 ? -12.256 3.800 16.165 1.00 92.50 264 GLN A C 1
ATOM 2085 O O . GLN A 1 264 ? -12.401 3.311 17.286 1.00 92.50 264 GLN A O 1
ATOM 2090 N N . PHE A 1 265 ? -11.712 5.002 15.973 1.00 90.44 265 PHE A N 1
ATOM 2091 C CA . PHE A 1 265 ? -11.108 5.771 17.060 1.00 90.44 265 PHE A CA 1
ATOM 2092 C C . PHE A 1 265 ? -12.123 6.183 18.149 1.00 90.44 265 PHE A C 1
ATOM 2094 O O . PHE A 1 265 ? -11.872 5.894 19.324 1.00 90.44 265 PHE A O 1
ATOM 2101 N N . PRO A 1 266 ? -13.305 6.755 17.823 1.00 91.25 266 PRO A N 1
ATOM 2102 C CA . PRO A 1 266 ? -14.313 7.076 18.839 1.00 91.25 266 PRO A CA 1
ATOM 2103 C C . PRO A 1 266 ? -14.856 5.835 19.558 1.00 91.25 266 PRO A C 1
ATOM 2105 O O . PRO A 1 266 ? -15.041 5.859 20.775 1.00 91.25 266 PRO A O 1
ATOM 2108 N N . LEU A 1 267 ? -15.064 4.735 18.823 1.00 90.06 267 LEU A N 1
ATOM 2109 C CA . LEU A 1 267 ? -15.547 3.468 19.382 1.00 90.06 267 LEU A CA 1
ATOM 2110 C C . LEU A 1 267 ? -14.543 2.866 20.371 1.00 90.06 267 LEU A C 1
ATOM 2112 O O . LEU A 1 267 ? -14.925 2.408 21.449 1.00 90.06 267 LEU A O 1
ATOM 2116 N N . ALA A 1 268 ? -13.254 2.892 20.028 1.00 89.31 268 ALA A N 1
ATOM 2117 C CA . ALA A 1 268 ? -12.190 2.436 20.911 1.00 89.31 268 ALA A CA 1
ATOM 2118 C C . ALA A 1 268 ? -12.107 3.282 22.184 1.00 89.31 268 ALA A C 1
ATOM 2120 O O . ALA A 1 268 ? -11.957 2.719 23.268 1.00 89.31 268 ALA A O 1
ATOM 2121 N N . ASN A 1 269 ? -12.256 4.606 22.070 1.00 88.88 269 ASN A N 1
ATOM 2122 C CA . ASN A 1 269 ? -12.239 5.502 23.222 1.00 88.88 269 ASN A CA 1
ATOM 2123 C C . ASN A 1 269 ? -13.368 5.154 24.209 1.00 88.88 269 ASN A C 1
ATOM 2125 O O . ASN A 1 269 ? -13.101 4.863 25.371 1.00 88.88 269 ASN A O 1
ATOM 2129 N N . GLU A 1 270 ? -14.609 5.042 23.734 1.00 86.56 270 GLU A N 1
ATOM 2130 C CA . GLU A 1 270 ? -15.766 4.651 24.556 1.00 86.56 270 GLU A CA 1
ATOM 2131 C C . GLU A 1 270 ? -15.575 3.284 25.246 1.00 86.56 270 GLU A C 1
ATOM 2133 O O . GLU A 1 270 ? -15.893 3.105 26.426 1.00 86.56 270 GLU A O 1
ATOM 2138 N N . LEU A 1 271 ? -15.031 2.291 24.534 1.00 83.31 271 LEU A N 1
ATOM 2139 C CA . LEU A 1 271 ? -14.784 0.957 25.094 1.00 83.31 271 LEU A CA 1
ATOM 2140 C C . LEU A 1 271 ? -13.674 0.950 26.152 1.00 83.31 271 LEU A C 1
ATOM 2142 O O . LEU A 1 271 ? -13.756 0.196 27.130 1.00 83.31 271 LEU A O 1
ATOM 2146 N N . TYR A 1 272 ? -12.647 1.773 25.956 1.00 80.25 272 TYR A N 1
ATOM 2147 C CA . TYR A 1 272 ? -11.508 1.874 26.858 1.00 80.25 272 TYR A CA 1
ATOM 2148 C C . TYR A 1 272 ? -11.865 2.661 28.129 1.00 80.25 272 TYR A C 1
ATOM 2150 O O . TYR A 1 272 ? -11.487 2.237 29.222 1.00 80.25 272 TYR A O 1
ATOM 2158 N N . LEU A 1 273 ? -12.671 3.724 28.014 1.00 80.31 273 LEU A N 1
ATOM 2159 C CA . LEU A 1 273 ? -13.159 4.527 29.147 1.00 80.31 273 LEU A CA 1
ATOM 2160 C C . LEU A 1 273 ? -14.043 3.731 30.103 1.00 80.31 273 LEU A C 1
ATOM 2162 O O . LEU A 1 273 ? -13.928 3.8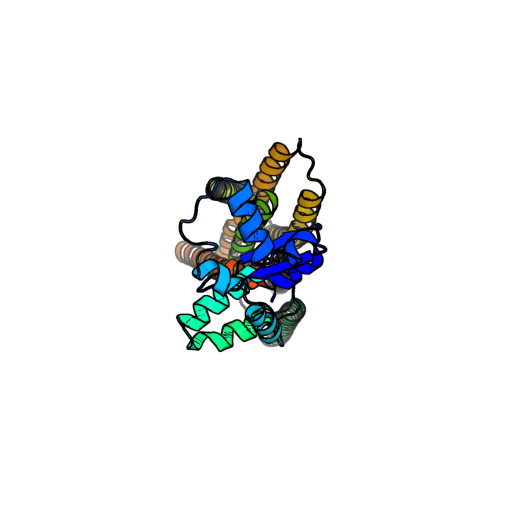72 31.313 1.00 80.31 273 LEU A O 1
ATOM 2166 N N . LYS A 1 274 ? -14.839 2.781 29.596 1.00 74.00 274 LYS A N 1
ATOM 2167 C CA . LYS A 1 274 ? -15.588 1.840 30.455 1.00 74.00 274 LYS A CA 1
ATOM 2168 C C . LYS A 1 274 ? -14.705 0.957 31.339 1.00 74.00 274 LYS A C 1
ATOM 2170 O O . LYS A 1 274 ? -15.235 0.200 32.149 1.00 74.00 274 LYS A O 1
ATOM 2175 N N . SER A 1 275 ? -13.392 0.969 31.125 1.00 65.12 275 SER A N 1
ATOM 2176 C CA . SER A 1 275 ? -12.419 0.170 31.870 1.00 65.12 275 SER A CA 1
ATOM 2177 C C . SER A 1 275 ? -11.400 1.024 32.640 1.00 65.12 275 SER A C 1
ATOM 2179 O O . SER A 1 275 ? -10.603 0.444 33.370 1.00 65.12 275 SER A O 1
ATOM 2181 N N . ASN A 1 276 ? -11.384 2.353 32.463 1.00 66.94 276 ASN A N 1
ATOM 2182 C CA . ASN A 1 276 ? -10.438 3.284 33.092 1.00 66.94 276 ASN A CA 1
ATOM 2183 C C . ASN A 1 276 ? -11.040 4.696 33.205 1.00 66.94 276 ASN A C 1
ATOM 2185 O O . ASN A 1 276 ? -11.464 5.256 32.199 1.00 66.94 276 ASN A O 1
ATOM 2189 N N . ASP A 1 277 ? -10.939 5.324 34.378 1.00 67.75 277 ASP A N 1
ATOM 2190 C CA . ASP A 1 277 ? -11.575 6.629 34.650 1.00 67.75 277 ASP A CA 1
ATOM 2191 C C . ASP A 1 277 ? -10.836 7.852 34.067 1.00 67.75 277 ASP A C 1
ATOM 2193 O O . ASP A 1 277 ? -11.356 8.966 34.069 1.00 67.75 277 ASP A O 1
ATOM 2197 N N . ASN A 1 278 ? -9.620 7.685 33.534 1.00 77.56 278 ASN A N 1
ATOM 2198 C CA . ASN A 1 278 ? -8.817 8.805 33.029 1.00 77.56 278 ASN A CA 1
ATOM 2199 C C . ASN A 1 278 ? -9.001 9.036 31.522 1.00 77.56 278 ASN A C 1
ATOM 2201 O O . ASN A 1 278 ? -8.291 8.445 30.697 1.00 77.56 278 ASN A O 1
ATOM 2205 N N . LEU A 1 279 ? -9.899 9.964 31.172 1.00 77.25 279 LEU A N 1
ATOM 2206 C CA . LEU A 1 279 ? -10.227 10.321 29.786 1.00 77.25 279 LEU A CA 1
ATOM 2207 C C . LEU A 1 279 ? -9.022 10.801 28.969 1.00 77.25 279 LEU A C 1
ATOM 2209 O O . LEU A 1 279 ? -8.732 10.248 27.909 1.00 77.25 279 LEU A O 1
ATOM 2213 N N . SER A 1 280 ? -8.286 11.788 29.485 1.00 81.19 280 SER A N 1
ATOM 2214 C CA . SER A 1 280 ? -7.154 12.401 28.774 1.00 81.19 280 SER A CA 1
ATOM 2215 C C . SER A 1 280 ? -6.041 11.390 28.467 1.00 81.19 280 SER A C 1
ATOM 2217 O O . SER A 1 280 ? -5.565 11.287 27.335 1.00 81.19 280 SER A O 1
ATOM 2219 N N . ARG A 1 281 ? -5.689 10.549 29.450 1.00 83.12 281 ARG A N 1
ATOM 2220 C CA . ARG A 1 281 ? -4.668 9.505 29.279 1.00 83.12 281 ARG A CA 1
ATOM 2221 C C . ARG A 1 281 ? -5.093 8.447 28.259 1.00 83.12 281 ARG A C 1
ATOM 2223 O O . ARG A 1 281 ? -4.258 7.979 27.489 1.00 83.12 281 ARG A O 1
ATOM 2230 N N . THR A 1 282 ? -6.371 8.075 28.258 1.00 82.94 282 THR A N 1
ATOM 2231 C CA . THR A 1 282 ? -6.930 7.096 27.318 1.00 82.94 282 THR A CA 1
ATOM 2232 C C . THR A 1 282 ? -6.876 7.614 25.885 1.00 82.94 282 THR A C 1
ATOM 2234 O O . THR A 1 282 ? -6.311 6.947 25.019 1.00 82.94 282 THR A O 1
ATOM 2237 N N . ALA A 1 283 ? -7.382 8.827 25.648 1.00 84.50 283 ALA A N 1
ATOM 2238 C CA . ALA A 1 283 ? -7.370 9.446 24.326 1.00 84.50 283 ALA A CA 1
ATOM 2239 C C . ALA A 1 283 ? -5.937 9.619 23.792 1.00 84.50 283 ALA A C 1
ATOM 2241 O O . ALA A 1 283 ? -5.660 9.254 22.651 1.00 84.50 283 ALA A O 1
ATOM 2242 N N . GLY A 1 284 ? -5.008 10.088 24.635 1.00 88.88 284 GLY A N 1
ATOM 2243 C CA . GLY A 1 284 ? -3.601 10.240 24.261 1.00 88.88 284 GLY A CA 1
ATOM 2244 C C . GLY A 1 284 ? -2.918 8.915 23.904 1.00 88.88 284 GLY A C 1
ATOM 2245 O O . GLY A 1 284 ? -2.176 8.849 22.927 1.00 88.88 284 GLY A O 1
ATOM 2246 N N . LEU A 1 285 ? -3.195 7.836 24.646 1.00 90.31 285 LEU A N 1
ATOM 2247 C CA . LEU A 1 285 ? -2.612 6.519 24.374 1.00 90.31 285 LEU A CA 1
ATOM 2248 C C . LEU A 1 285 ? -3.162 5.888 23.089 1.00 90.31 285 LEU A C 1
ATOM 2250 O O . LEU A 1 285 ? -2.394 5.302 22.324 1.00 90.31 285 LEU A O 1
ATOM 2254 N N . LEU A 1 286 ? -4.466 6.008 22.830 1.00 91.38 286 LEU A N 1
ATOM 2255 C CA . LEU A 1 286 ? -5.063 5.536 21.577 1.00 91.38 286 LEU A CA 1
ATOM 2256 C C . LEU A 1 286 ? -4.552 6.345 20.382 1.00 91.38 286 LEU A C 1
ATOM 2258 O O . LEU A 1 286 ? -4.253 5.762 19.346 1.00 91.38 286 LEU A O 1
ATOM 2262 N N . TYR A 1 287 ? -4.378 7.658 20.537 1.00 92.19 287 TYR A N 1
ATOM 2263 C CA . TYR A 1 287 ? -3.815 8.508 19.488 1.00 92.19 287 TYR A CA 1
ATOM 2264 C C . TYR A 1 287 ? -2.362 8.139 19.175 1.00 92.19 287 TYR A C 1
ATOM 2266 O O . TYR A 1 287 ? -2.006 7.932 18.019 1.00 92.19 287 TYR A O 1
ATOM 2274 N N . ALA A 1 288 ? -1.532 7.953 20.204 1.00 94.38 288 ALA A N 1
ATOM 2275 C CA . ALA A 1 288 ? -0.166 7.472 20.022 1.00 94.38 288 ALA A CA 1
ATOM 2276 C C . ALA A 1 288 ? -0.128 6.082 19.362 1.00 94.38 288 ALA A C 1
ATOM 2278 O O . ALA A 1 288 ? 0.722 5.824 18.516 1.00 94.38 288 ALA A O 1
ATOM 2279 N N . SER A 1 289 ? -1.064 5.200 19.723 1.00 94.56 289 SER A N 1
ATOM 2280 C CA . SER A 1 289 ? -1.198 3.868 19.123 1.00 94.56 289 SER A CA 1
ATOM 2281 C C . SER A 1 289 ? -1.488 3.951 17.620 1.00 94.56 289 SER A C 1
ATOM 2283 O O . SER A 1 289 ? -0.829 3.274 16.833 1.00 94.56 289 SER A O 1
ATOM 2285 N N . ASP A 1 290 ? -2.421 4.815 17.219 1.00 95.62 290 ASP A N 1
ATOM 2286 C CA . ASP A 1 290 ? -2.766 5.042 15.813 1.00 95.62 290 ASP A CA 1
ATOM 2287 C C . ASP A 1 290 ? -1.570 5.595 15.022 1.00 95.62 290 ASP A C 1
ATOM 2289 O O . ASP A 1 290 ? -1.186 5.029 13.998 1.00 95.62 290 ASP A O 1
ATOM 2293 N N . LEU A 1 291 ? -0.894 6.616 15.563 1.00 96.00 291 LEU A N 1
ATOM 2294 C CA . LEU A 1 291 ? 0.287 7.221 14.942 1.00 96.00 291 LEU A CA 1
ATOM 2295 C C . LEU A 1 291 ? 1.449 6.240 14.777 1.00 96.00 291 LEU A C 1
ATOM 2297 O O . LEU A 1 291 ? 2.106 6.244 13.739 1.00 96.00 291 LEU A O 1
ATOM 2301 N N . VAL A 1 292 ? 1.712 5.390 15.774 1.00 97.00 292 VAL A N 1
ATOM 2302 C CA . VAL A 1 292 ? 2.745 4.346 15.669 1.00 97.00 292 VAL A CA 1
ATOM 2303 C C . VAL A 1 292 ? 2.393 3.373 14.544 1.00 97.00 292 VAL A C 1
ATOM 2305 O O . VAL A 1 292 ? 3.256 3.039 13.732 1.00 97.00 292 VAL A O 1
ATOM 2308 N N . GLY A 1 293 ? 1.126 2.959 14.464 1.00 96.38 293 GLY A N 1
ATOM 2309 C CA . GLY A 1 293 ? 0.618 2.137 13.370 1.00 96.38 293 GLY A CA 1
ATOM 2310 C C . GLY A 1 293 ? 0.832 2.790 12.007 1.00 96.38 293 GLY A C 1
ATOM 2311 O O . GLY A 1 293 ? 1.433 2.181 11.122 1.00 96.38 293 GLY A O 1
ATOM 2312 N N . GLY A 1 294 ? 0.399 4.042 11.861 1.00 97.00 294 GLY A N 1
ATOM 2313 C CA . GLY A 1 294 ? 0.540 4.817 10.630 1.00 97.00 294 GLY A CA 1
ATOM 2314 C C . GLY A 1 294 ? 1.997 5.037 10.227 1.00 97.00 294 GLY A C 1
ATOM 2315 O O . GLY A 1 294 ? 2.344 4.854 9.066 1.00 97.00 294 GLY A O 1
ATOM 2316 N N . TRP A 1 295 ? 2.885 5.332 11.178 1.00 97.38 295 TRP A N 1
ATOM 2317 C CA . TRP A 1 295 ? 4.316 5.504 10.916 1.00 97.38 295 TRP A CA 1
ATOM 2318 C C . TRP A 1 295 ? 4.959 4.231 10.350 1.00 97.38 295 TRP A C 1
ATOM 2320 O O . TRP A 1 295 ? 5.616 4.276 9.306 1.00 97.38 295 TRP A O 1
ATOM 2330 N N . PHE A 1 296 ? 4.711 3.076 10.980 1.00 96.88 296 PHE A N 1
ATOM 2331 C CA . PHE A 1 296 ? 5.173 1.791 10.450 1.00 96.88 296 PHE A CA 1
ATOM 2332 C C . PHE A 1 296 ? 4.516 1.456 9.107 1.00 96.88 296 PHE A C 1
ATOM 2334 O O . PHE A 1 296 ? 5.198 0.953 8.216 1.00 96.88 296 PHE A O 1
ATOM 2341 N N . GLY A 1 297 ? 3.225 1.754 8.940 1.00 96.56 297 GLY A N 1
ATOM 2342 C CA . GLY A 1 297 ? 2.494 1.564 7.686 1.00 96.56 297 GLY A CA 1
ATOM 2343 C C . GLY A 1 297 ? 3.080 2.385 6.544 1.00 96.56 297 GLY A C 1
ATOM 2344 O O . GLY A 1 297 ? 3.253 1.869 5.446 1.00 96.56 297 GLY A O 1
ATOM 2345 N N . GLY A 1 298 ? 3.479 3.627 6.811 1.00 95.88 298 GLY A N 1
ATOM 2346 C CA . GLY A 1 298 ? 4.083 4.510 5.820 1.00 95.88 298 GLY A CA 1
ATOM 2347 C C . GLY A 1 298 ? 5.441 4.000 5.348 1.00 95.88 298 GLY A C 1
ATOM 2348 O O . GLY A 1 298 ? 5.667 3.842 4.149 1.00 95.88 298 GLY A O 1
ATOM 2349 N N . ILE A 1 299 ? 6.330 3.683 6.295 1.00 94.31 299 ILE A N 1
ATOM 2350 C CA . ILE A 1 299 ? 7.687 3.214 5.988 1.00 94.31 299 ILE A CA 1
ATOM 2351 C C . ILE A 1 299 ? 7.651 1.829 5.339 1.00 94.31 299 ILE A C 1
ATOM 2353 O O . ILE A 1 299 ? 8.199 1.642 4.253 1.00 94.31 299 ILE A O 1
ATOM 2357 N N . LEU A 1 300 ? 7.003 0.852 5.982 1.00 94.56 300 LEU A N 1
ATOM 2358 C CA . LEU A 1 300 ? 6.952 -0.515 5.462 1.00 94.56 300 LEU A CA 1
ATOM 2359 C C . LEU A 1 300 ? 6.114 -0.587 4.186 1.00 94.56 300 LEU A C 1
ATOM 2361 O O . LEU A 1 300 ? 6.482 -1.310 3.270 1.00 94.56 300 LEU A O 1
ATOM 2365 N N . GLY A 1 301 ? 5.032 0.181 4.085 1.00 94.06 301 GLY A N 1
ATOM 2366 C CA . GLY A 1 301 ? 4.200 0.257 2.889 1.00 94.06 301 GLY A CA 1
ATOM 2367 C C . GLY A 1 301 ? 4.960 0.737 1.667 1.00 94.06 301 GLY A C 1
ATOM 2368 O O . GLY A 1 301 ? 5.023 0.025 0.667 1.00 94.06 301 GLY A O 1
ATOM 2369 N N . ALA A 1 302 ? 5.557 1.927 1.762 1.00 91.44 302 ALA A N 1
ATOM 2370 C CA . ALA A 1 302 ? 6.204 2.577 0.628 1.00 91.44 302 ALA A CA 1
ATOM 2371 C C . ALA A 1 302 ? 7.528 1.910 0.228 1.00 91.44 302 ALA A C 1
ATOM 2373 O O . ALA A 1 302 ? 7.832 1.824 -0.960 1.00 91.44 302 ALA A O 1
ATOM 2374 N N . VAL A 1 303 ? 8.322 1.443 1.199 1.00 90.81 303 VAL A N 1
ATOM 2375 C CA . VAL A 1 303 ? 9.670 0.910 0.933 1.00 90.81 303 VAL A CA 1
ATOM 2376 C C . VAL A 1 303 ? 9.654 -0.592 0.657 1.00 90.81 303 VAL A C 1
ATOM 2378 O O . VAL A 1 303 ? 10.443 -1.064 -0.159 1.00 90.81 303 VAL A O 1
ATOM 2381 N N . LEU A 1 304 ? 8.782 -1.347 1.333 1.00 91.94 304 LEU A N 1
ATOM 2382 C CA . LEU A 1 304 ? 8.840 -2.809 1.353 1.00 91.94 304 LEU A CA 1
ATOM 2383 C C . LEU A 1 304 ? 7.614 -3.462 0.712 1.00 91.94 304 LEU A C 1
ATOM 2385 O O . LEU A 1 304 ? 7.745 -4.138 -0.303 1.00 91.94 304 LEU A O 1
ATOM 2389 N N . LEU A 1 305 ? 6.431 -3.283 1.298 1.00 93.75 305 LEU A N 1
ATOM 2390 C CA . LEU A 1 305 ? 5.243 -4.053 0.939 1.00 93.75 305 LEU A CA 1
ATOM 2391 C C . LEU A 1 305 ? 4.812 -3.762 -0.501 1.00 93.75 305 LEU A C 1
ATOM 2393 O O . LEU A 1 305 ? 4.755 -4.694 -1.304 1.00 93.75 305 LEU A O 1
ATOM 2397 N N . LEU A 1 306 ? 4.588 -2.490 -0.859 1.00 93.75 306 LEU A N 1
ATOM 2398 C CA . LEU A 1 306 ? 4.121 -2.138 -2.203 1.00 93.75 306 LEU A CA 1
ATOM 2399 C C . LEU A 1 306 ? 5.140 -2.518 -3.288 1.00 93.75 306 LEU A C 1
ATOM 2401 O O . LEU A 1 306 ? 4.733 -3.158 -4.258 1.00 93.75 306 LEU A O 1
ATOM 2405 N N . PRO A 1 307 ? 6.448 -2.216 -3.157 1.00 92.38 307 PRO A N 1
ATOM 2406 C CA . PRO A 1 307 ? 7.410 -2.579 -4.194 1.00 92.38 307 PRO A CA 1
ATOM 2407 C C . PRO A 1 307 ? 7.674 -4.084 -4.327 1.00 92.38 307 PRO A C 1
ATOM 2409 O O . PRO A 1 307 ? 7.802 -4.574 -5.449 1.00 92.38 307 PRO A O 1
ATOM 2412 N N . VAL A 1 308 ? 7.758 -4.823 -3.213 1.00 92.19 308 VAL A N 1
ATOM 2413 C CA . VAL A 1 308 ? 8.155 -6.245 -3.222 1.00 92.19 308 VAL A CA 1
ATOM 2414 C C . VAL A 1 308 ? 6.958 -7.165 -3.467 1.00 92.19 308 VAL A C 1
ATOM 2416 O O . VAL A 1 308 ? 6.989 -8.011 -4.368 1.00 92.19 308 VAL A O 1
ATOM 2419 N N . LEU A 1 309 ? 5.881 -6.988 -2.697 1.00 92.62 309 LEU A N 1
ATOM 2420 C CA . LEU A 1 309 ? 4.683 -7.835 -2.762 1.00 92.62 309 LEU A CA 1
ATOM 2421 C C . LEU A 1 309 ? 3.673 -7.355 -3.805 1.00 92.62 309 LEU A C 1
ATOM 2423 O O . LEU A 1 309 ? 2.730 -8.079 -4.136 1.00 92.62 309 LEU A O 1
ATOM 2427 N N . GLY A 1 310 ? 3.842 -6.127 -4.291 1.00 93.56 310 GLY A N 1
ATOM 2428 C CA . GLY A 1 310 ? 2.857 -5.470 -5.129 1.00 93.56 310 GLY A CA 1
ATOM 2429 C C . GLY A 1 310 ? 1.611 -5.056 -4.355 1.00 93.56 310 GLY A C 1
ATOM 2430 O O . GLY A 1 310 ? 1.473 -5.254 -3.142 1.00 93.56 310 GLY A O 1
ATOM 2431 N N . LEU A 1 311 ? 0.665 -4.500 -5.098 1.00 93.69 311 LEU A N 1
ATOM 2432 C CA . LEU A 1 311 ? -0.597 -3.990 -4.585 1.00 93.69 311 LEU A CA 1
ATOM 2433 C C . LEU A 1 311 ? -1.417 -5.094 -3.901 1.00 93.69 311 LEU A C 1
ATOM 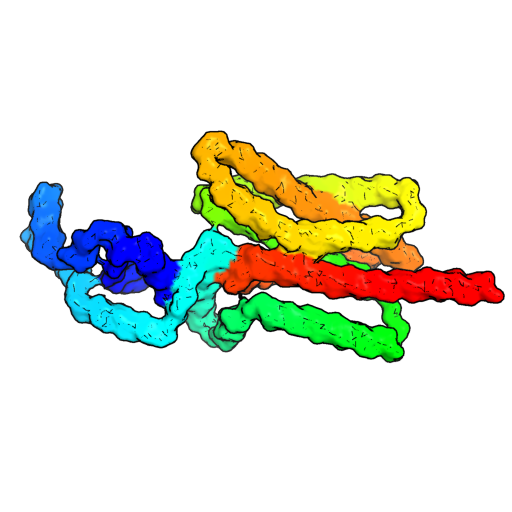2435 O O . LEU A 1 311 ? -1.835 -4.946 -2.752 1.00 93.69 311 LEU A O 1
ATOM 2439 N N . THR A 1 312 ? -1.591 -6.236 -4.573 1.00 94.12 312 THR A N 1
ATOM 2440 C CA . THR A 1 312 ? -2.382 -7.364 -4.057 1.00 94.12 312 THR A CA 1
ATOM 2441 C C . THR A 1 312 ? -1.769 -7.961 -2.798 1.00 94.12 312 THR A C 1
ATOM 2443 O O . THR A 1 312 ? -2.465 -8.132 -1.799 1.00 94.12 312 THR A O 1
ATOM 2446 N N . GLY A 1 313 ? -0.467 -8.264 -2.817 1.00 94.62 313 GLY A N 1
ATOM 2447 C CA . GLY A 1 313 ? 0.199 -8.876 -1.670 1.00 94.62 313 GLY A CA 1
ATOM 2448 C C . GLY A 1 313 ? 0.225 -7.949 -0.453 1.00 94.62 313 GLY A C 1
ATOM 2449 O O . GLY A 1 313 ? 0.032 -8.412 0.671 1.00 94.62 313 GLY A O 1
ATOM 2450 N N . THR A 1 314 ? 0.351 -6.637 -0.668 1.00 96.19 314 THR A N 1
ATOM 2451 C CA . THR A 1 314 ? 0.244 -5.622 0.392 1.00 96.19 314 THR A CA 1
ATOM 2452 C C . THR A 1 314 ? -1.147 -5.603 1.024 1.00 96.19 314 THR A C 1
ATOM 2454 O O . THR A 1 314 ? -1.278 -5.700 2.245 1.00 96.19 314 THR A O 1
ATOM 2457 N N . CYS A 1 315 ? -2.194 -5.561 0.199 1.00 96.44 315 CYS A N 1
ATOM 2458 C CA . CYS A 1 315 ? -3.583 -5.570 0.653 1.00 96.44 315 CYS A CA 1
ATOM 2459 C C . CYS A 1 315 ? -3.947 -6.856 1.414 1.00 96.44 315 CYS A C 1
ATOM 2461 O O . CYS A 1 315 ? -4.612 -6.803 2.449 1.00 96.44 315 CYS A O 1
ATOM 2463 N N . ILE A 1 316 ? -3.470 -8.017 0.955 1.00 96.31 316 ILE A N 1
ATOM 2464 C CA . ILE A 1 316 ? -3.664 -9.286 1.670 1.00 96.31 316 ILE A CA 1
ATOM 2465 C C . ILE A 1 316 ? -2.918 -9.266 3.008 1.00 96.31 316 ILE A C 1
ATOM 2467 O O . ILE A 1 316 ? -3.469 -9.704 4.014 1.00 96.31 316 ILE A O 1
ATOM 2471 N N . SER A 1 317 ? -1.699 -8.724 3.048 1.00 96.31 317 SER A N 1
ATOM 2472 C CA . SER A 1 317 ? -0.901 -8.626 4.279 1.00 96.31 317 SER A CA 1
ATOM 2473 C C . SER A 1 317 ? -1.599 -7.786 5.351 1.00 96.31 317 SER A C 1
ATOM 2475 O O . SER A 1 317 ? -1.655 -8.193 6.512 1.00 96.31 317 SER A O 1
ATOM 2477 N N . VAL A 1 318 ? -2.196 -6.655 4.961 1.00 97.06 318 VAL A N 1
ATOM 2478 C CA . VAL A 1 318 ? -3.033 -5.845 5.860 1.00 97.06 318 VAL A CA 1
ATOM 2479 C C . VAL A 1 318 ? -4.263 -6.627 6.308 1.00 97.06 318 VAL A C 1
ATOM 2481 O O . VAL A 1 318 ? -4.552 -6.662 7.501 1.00 97.06 318 VAL A O 1
ATOM 2484 N N . GLY A 1 319 ? -4.950 -7.312 5.391 1.00 96.56 319 GLY A N 1
ATOM 2485 C CA . GLY A 1 319 ? -6.116 -8.130 5.719 1.00 96.56 319 GLY A CA 1
ATOM 2486 C C . GLY A 1 319 ? -5.790 -9.219 6.744 1.00 96.56 319 GLY A C 1
ATOM 2487 O O . GLY A 1 319 ? -6.518 -9.386 7.718 1.00 96.56 319 GLY A O 1
ATOM 2488 N N . LEU A 1 320 ? -4.652 -9.903 6.594 1.00 96.06 320 LEU A N 1
ATOM 2489 C CA . LEU A 1 320 ? -4.161 -10.893 7.559 1.00 96.06 320 LEU A CA 1
ATOM 2490 C C . LEU A 1 320 ? -3.874 -10.269 8.931 1.00 96.06 320 LEU A C 1
ATOM 2492 O O . LEU A 1 320 ? -4.280 -10.831 9.947 1.00 96.06 320 LEU A O 1
ATOM 2496 N N . LEU A 1 321 ? -3.238 -9.095 8.976 1.00 95.88 321 LEU A N 1
ATOM 2497 C CA . LEU A 1 321 ? -3.000 -8.355 10.220 1.00 95.88 321 LEU A CA 1
ATOM 2498 C C . LEU A 1 321 ? -4.313 -7.895 10.884 1.00 95.88 321 LEU A C 1
ATOM 2500 O O . LEU A 1 321 ? -4.442 -7.895 12.107 1.00 95.88 321 LEU A O 1
ATOM 2504 N N . LYS A 1 322 ? -5.324 -7.524 10.098 1.00 95.75 322 LYS A N 1
ATOM 2505 C CA . LYS A 1 322 ? -6.651 -7.186 10.627 1.00 95.75 322 LYS A CA 1
ATOM 2506 C C . LYS A 1 322 ? -7.400 -8.423 11.125 1.00 95.75 322 LYS A C 1
ATOM 2508 O O . LYS A 1 322 ? -8.053 -8.344 12.160 1.00 95.75 322 LYS A O 1
ATOM 2513 N N . ILE A 1 323 ? -7.228 -9.587 10.492 1.00 95.06 323 ILE A N 1
ATOM 2514 C CA . ILE A 1 323 ? -7.755 -10.860 11.009 1.00 95.06 323 ILE A CA 1
ATOM 2515 C C . ILE A 1 323 ? -7.151 -11.177 12.381 1.00 95.06 323 ILE A C 1
ATOM 2517 O O . ILE A 1 323 ? -7.896 -11.559 13.286 1.00 95.06 323 ILE A O 1
ATOM 2521 N N . THR A 1 324 ? -5.838 -10.994 12.582 1.00 93.19 324 THR A N 1
ATOM 2522 C CA . THR A 1 324 ? -5.235 -11.241 13.904 1.00 93.19 324 THR A CA 1
ATOM 2523 C C . THR A 1 324 ? -5.842 -10.328 14.968 1.00 93.19 324 THR A C 1
ATOM 2525 O O . THR A 1 324 ? -6.228 -10.797 16.039 1.00 93.19 324 THR A O 1
ATOM 2528 N N . SER A 1 325 ? -6.016 -9.045 14.650 1.00 92.38 325 SER A N 1
ATOM 2529 C CA . SER A 1 325 ? -6.681 -8.059 15.505 1.00 92.38 325 SER A CA 1
ATOM 2530 C C . SER A 1 325 ? -8.134 -8.426 15.842 1.00 92.38 325 SER A C 1
ATOM 2532 O O . SER A 1 325 ? -8.526 -8.450 17.014 1.00 92.38 325 SER A O 1
ATOM 2534 N N . LEU A 1 326 ? -8.917 -8.819 14.836 1.00 92.44 326 LEU A N 1
ATOM 2535 C CA . LEU A 1 326 ? -10.304 -9.250 14.986 1.00 92.44 326 LEU A CA 1
ATOM 2536 C C . LEU A 1 326 ? -10.430 -10.471 15.911 1.00 92.44 326 LEU A C 1
ATOM 2538 O O . LEU A 1 326 ? -11.253 -10.471 16.829 1.00 92.44 326 LEU A O 1
ATOM 2542 N N . VAL A 1 327 ? -9.589 -11.494 15.720 1.00 90.75 327 VAL A N 1
ATOM 2543 C CA . VAL A 1 327 ? -9.561 -12.689 16.584 1.00 90.75 327 VAL A CA 1
ATOM 2544 C C . VAL A 1 327 ? -9.232 -12.305 18.028 1.00 90.75 327 VAL A C 1
ATOM 2546 O O . VAL A 1 327 ? -9.879 -12.787 18.964 1.00 90.75 327 VAL A O 1
ATOM 2549 N N . VAL A 1 328 ? -8.273 -11.398 18.230 1.00 88.75 328 VAL A N 1
ATOM 2550 C CA . VAL A 1 328 ? -7.887 -10.909 19.561 1.00 88.75 328 VAL A CA 1
ATOM 2551 C C . VAL A 1 328 ? -9.056 -10.200 20.259 1.00 88.75 328 VAL A C 1
ATOM 2553 O O . VAL A 1 328 ? -9.287 -10.429 21.447 1.00 88.75 328 VAL A O 1
ATOM 2556 N N . ILE A 1 329 ? -9.830 -9.381 19.544 1.00 87.19 329 ILE A N 1
ATOM 2557 C CA . ILE A 1 329 ? -10.989 -8.673 20.113 1.00 87.19 329 ILE A CA 1
ATOM 2558 C C . ILE A 1 329 ? -12.140 -9.633 20.432 1.00 87.19 329 ILE A C 1
ATOM 2560 O O . ILE A 1 329 ? -12.702 -9.582 21.530 1.00 87.19 329 ILE A O 1
ATOM 2564 N N . VAL A 1 330 ? -12.501 -10.517 19.497 1.00 86.81 330 VAL A N 1
ATOM 2565 C CA . VAL A 1 330 ? -13.654 -11.423 19.650 1.00 86.81 330 VAL A CA 1
ATOM 2566 C C . VAL A 1 330 ? -13.436 -12.398 20.808 1.00 86.81 330 VAL A C 1
ATOM 2568 O O . VAL A 1 330 ? -14.328 -12.594 21.640 1.00 86.81 330 VAL A O 1
ATOM 2571 N N . THR A 1 331 ? -12.231 -12.958 20.928 1.00 82.75 331 THR A N 1
ATOM 2572 C CA . THR A 1 331 ? -11.892 -13.890 22.016 1.00 82.75 331 THR A CA 1
ATOM 2573 C C . THR A 1 331 ? -11.915 -13.221 23.394 1.00 82.75 331 THR A C 1
ATOM 2575 O O . THR A 1 331 ? -12.364 -13.834 24.367 1.00 82.75 331 THR A O 1
ATOM 2578 N N . GLN A 1 332 ? -11.505 -11.952 23.502 1.00 76.38 332 GLN A N 1
ATOM 2579 C CA . GLN A 1 332 ? -11.577 -11.211 24.765 1.00 76.38 332 GLN A CA 1
ATOM 2580 C C . GLN A 1 332 ? -12.993 -10.725 25.103 1.00 76.38 332 GLN A C 1
ATOM 2582 O O . GLN A 1 332 ? -13.369 -10.713 26.278 1.00 76.38 332 GLN A O 1
ATOM 2587 N N . SER A 1 333 ? -13.804 -10.392 24.096 1.00 68.69 333 SER A N 1
ATOM 2588 C CA . SER A 1 333 ? -15.209 -10.006 24.271 1.00 68.69 333 SER A CA 1
ATOM 2589 C C . SER A 1 333 ? -16.052 -11.124 24.890 1.00 68.69 333 SER A C 1
ATOM 2591 O O . SER A 1 333 ? -16.729 -10.909 25.899 1.00 68.69 333 SER A O 1
ATOM 2593 N N . ASN A 1 334 ? -15.966 -12.340 24.337 1.00 64.88 334 ASN A N 1
ATOM 2594 C CA . ASN A 1 334 ? -16.756 -13.481 24.813 1.00 64.88 334 ASN A CA 1
ATOM 2595 C C . ASN A 1 334 ? -16.455 -13.813 26.283 1.00 64.88 334 ASN A C 1
ATOM 2597 O O . ASN A 1 334 ? -17.363 -14.117 27.053 1.00 64.88 334 ASN A O 1
ATOM 2601 N N . ARG A 1 335 ? -15.197 -13.658 26.718 1.00 60.72 335 ARG A N 1
ATOM 2602 C CA . ARG A 1 335 ? -14.804 -13.843 28.126 1.00 60.72 335 ARG A CA 1
ATOM 2603 C C . ARG A 1 335 ? -15.370 -12.765 29.060 1.00 60.72 335 ARG A C 1
ATOM 2605 O O . ARG A 1 335 ? -15.645 -13.066 30.220 1.00 60.72 335 ARG A O 1
ATOM 2612 N N . ARG A 1 336 ? -15.553 -11.523 28.592 1.00 61.03 336 ARG A N 1
ATOM 2613 C CA . ARG A 1 336 ? -16.182 -10.446 29.382 1.00 61.03 336 ARG A CA 1
ATOM 2614 C C . ARG A 1 336 ? -17.668 -10.721 29.612 1.00 61.03 336 ARG A C 1
ATOM 2616 O O . ARG A 1 336 ? -18.147 -10.511 30.722 1.00 61.03 336 ARG A O 1
ATOM 2623 N N . LEU A 1 337 ? -18.368 -11.212 28.587 1.00 54.50 337 LEU A N 1
ATOM 2624 C CA . LEU A 1 337 ? -19.783 -11.589 28.680 1.00 54.50 337 LEU A CA 1
ATOM 2625 C C . LEU A 1 337 ? -19.994 -12.773 29.637 1.00 54.50 337 LEU A C 1
ATOM 2627 O O . LEU A 1 337 ? -20.853 -12.682 30.507 1.00 54.50 337 LEU A O 1
ATOM 2631 N N . LEU A 1 338 ? -19.158 -13.815 29.550 1.00 53.47 338 LEU A N 1
ATOM 2632 C CA . LEU A 1 338 ? -19.225 -14.986 30.440 1.00 53.47 338 LEU A CA 1
ATOM 2633 C C . LEU A 1 338 ? -18.986 -14.634 31.921 1.00 53.47 338 LEU A C 1
ATOM 2635 O O . LEU A 1 338 ? -19.687 -15.124 32.802 1.00 53.47 338 LEU A O 1
ATOM 2639 N N . ARG A 1 339 ? -18.056 -13.718 32.217 1.00 53.22 339 ARG A N 1
ATOM 2640 C CA . ARG A 1 339 ? -17.833 -13.257 33.601 1.00 53.22 339 ARG A CA 1
ATOM 2641 C C . ARG A 1 339 ? -18.974 -12.408 34.154 1.00 53.22 339 ARG A C 1
ATOM 2643 O O . ARG A 1 339 ? -19.229 -12.450 35.351 1.00 53.22 339 ARG A O 1
ATOM 2650 N N . ALA A 1 340 ? -19.649 -11.634 33.305 1.00 54.75 340 ALA A N 1
ATOM 2651 C CA . ALA A 1 340 ? -20.800 -10.835 33.720 1.00 54.75 340 ALA A CA 1
ATOM 2652 C C . ALA A 1 340 ? -22.037 -11.699 34.033 1.00 54.75 340 ALA A C 1
ATOM 2654 O O . ALA A 1 340 ? -22.894 -11.261 34.799 1.00 54.75 340 ALA A O 1
ATOM 2655 N N . SER A 1 341 ? -22.135 -12.907 33.458 1.00 45.56 341 SER A N 1
ATOM 2656 C CA . SER A 1 341 ? -23.140 -13.903 33.849 1.00 45.56 341 SER A CA 1
ATOM 2657 C C . SER A 1 341 ? -22.768 -14.654 35.130 1.00 45.56 341 SER A C 1
ATOM 2659 O O . SER A 1 341 ? -23.650 -14.887 35.944 1.00 45.56 341 SER A O 1
ATOM 2661 N N . GLU A 1 342 ? -21.486 -14.972 35.353 1.00 47.94 342 GLU A N 1
ATOM 2662 C CA . GLU A 1 342 ? -21.022 -15.648 36.581 1.00 47.94 342 GLU A CA 1
ATOM 2663 C C . GLU A 1 342 ? -21.112 -14.759 37.831 1.00 47.94 342 GLU A C 1
ATOM 2665 O O . GLU A 1 342 ? -21.363 -15.264 38.913 1.00 47.94 342 GLU A O 1
ATOM 2670 N N . SER A 1 343 ? -20.950 -13.435 37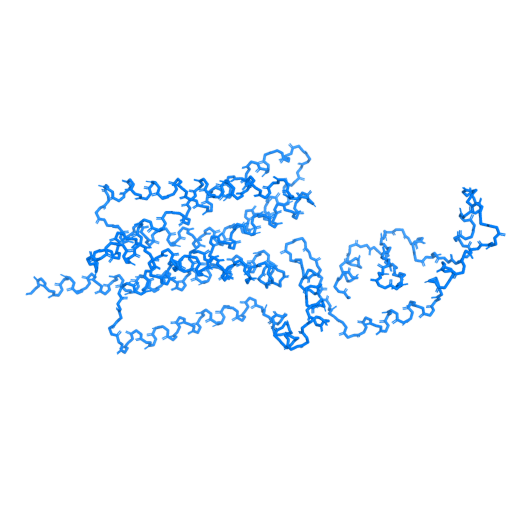.713 1.00 47.56 343 SER A N 1
ATOM 2671 C CA . SER A 1 343 ? -21.067 -12.515 38.859 1.00 47.56 343 SER A CA 1
ATOM 2672 C C . SER A 1 343 ? -22.511 -12.156 39.239 1.00 47.56 343 SER A C 1
ATOM 2674 O O . SER A 1 343 ? -22.716 -11.302 40.100 1.00 47.56 343 SER A O 1
ATOM 2676 N N . ARG A 1 344 ? -23.505 -12.685 38.517 1.00 48.84 344 ARG A N 1
ATOM 2677 C CA . ARG A 1 344 ? -24.940 -12.429 38.732 1.00 48.84 344 ARG A CA 1
ATOM 2678 C C . ARG A 1 344 ? -25.704 -13.662 39.233 1.00 48.84 344 ARG A C 1
ATOM 2680 O O . ARG A 1 344 ? -26.902 -13.529 39.470 1.00 48.84 344 ARG A O 1
ATOM 2687 N N . GLY A 1 345 ? -25.045 -14.818 39.343 1.00 40.19 345 GLY A N 1
ATOM 2688 C CA . GLY A 1 345 ? -25.573 -16.033 39.976 1.00 40.19 345 GLY A CA 1
ATOM 2689 C C . GLY A 1 345 ? -25.023 -16.188 41.383 1.00 40.19 345 GLY A C 1
ATOM 2690 O O . GLY A 1 345 ? -25.757 -16.744 42.221 1.00 40.19 345 GLY A O 1
#